Protein 6MGB (pdb70)

Foldseek 3Di:
DVVDAQQAEEFADPVVCVQAVLVCQQVVYHYDYDDPACPSHQAYEDEPPPPRRVVSVVRCVVRVHFYWYKDAAFAFEQADSVPHHGQWMFTWRFDDLLQLVGDIPLLCCQAPNPDDDPVLLVVLVVLLVLCLVLLGGRHNHFDADDPPPDDPPAAAEEEEKDFPPPPSQVSLVHDLCLSVVLVVVCCVVCVRYQYEYEYDQCVLVPNTPIRVNPDDDDPSHHYDSHRHSLLNVLVVHQEYEYAADVSLLSNVSVVHAYEYATRGSPPAQPSHNYPDHRVVRDHHDDNSSSSSSRAWPRMWGAQVVPSHTDTNVSVSVVSSD

Nearest PDB structures (foldseek):
  6mgb-assembly1_A  TM=1.003E+00  e=1.479E-73  Thermosulfurimonas dismutans
  6mgc-assembly1_A  TM=9.305E-01  e=3.243E-37  Escherichia coli APEC O1
  8fuw-assembly1_A  TM=9.283E-01  e=2.870E-37  Escherichia coli
  8fux-assembly1_A  TM=9.299E-01  e=1.354E-35  Escherichia coli
  6mgd-assembly2_B  TM=8.096E-01  e=5.746E-22  Thermosulfurimonas dismutans

InterPro domains:
  IPR007833 Capsule polysaccharide biosynthesis [PF05159] (37-295)

Secondary structure (DSSP, 8-state):
-TT-----EEES-THHHHH-TTHHHHHTS-EEES-SSSTT-SEEEEETTSHHHHHHHHHHHHHT--EEEEEE-SS--SS-TTTS--SEEEEESS--TT-TTS--HHHHHHHH-S---HHHHHHHHHHHHHHHHTT--SS--PBPPPTTSS-TT--EEEEE--BTT-HHHHTTT--TTHHHHHHHHHHHH-TTSEEEEE--HHHHTTSS-BSGGGS---TTSEEE-S-B-HHHHHTT-SEEEESS-HHHHHHHHTT-EEEESS--TTSSSSSSEESS--TT--S---HHHHHIIIIIISSEEEETTTTEEE-HHHHHHHHH-

Organism: NCBI:txid999894

Sequence (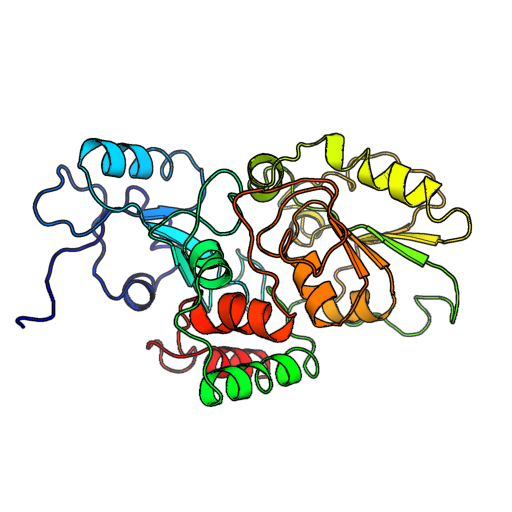321 aa):
HHHHHHMPVGVFSRQQILKNVPHLEVFLEDSVVVYKKPKGPEEGLSAVVAGWGYKSTARRKAMQKAREWRLPYLALEDGFLRSVGLGHEAPPLSLIVDPVGIYYDATRPSLLENLLNFGGWETPELMDQAERRALKLIRRDHKISKYNRGKPVPRGYFTPYRERVLLIIDQTYGDMSVRLGLADEDTFRREMYFAALEENPGAEIYVKVHPEVIVGRKKGYLARMMKLHRSVKVIREEFNPVDLLSHFDRIYTVSSQMGFEGLMLGKEVICFGMPFYAGWGLTRDGKRCERRKRRRTLLELFAAAYLLYPRYIINPATGKPGNIFDVINHLIG

Solvent-accessible surface area: 15717 Å² total; per-residue (Å²): 175,156,158,146,97,180,79,24,1,0,8,13,13,150,83,8,83,146,86,2,87,86,0,70,48,6,6,126,46,61,25,51,78,102,24,208,24,55,167,33,12,32,4,0,1,3,54,14,51,96,83,51,1,136,93,1,35,62,45,6,164,93,44,216,34,71,38,20,10,0,22,30,0,0,1,8,2,87,1,0,34,94,84,39,70,5,20,0,0,0,3,0,60,68,5,2,30,17,6,4,73,105,56,4,55,1,7,45,34,0,14,151,14,84,24,59,64,113,116,20,35,72,50,0,95,129,0,10,129,55,6,99,79,85,100,6,4,30,37,28,82,21,100,100,14,72,234,68,75,15,72,98,220,121,100,36,5,0,0,3,1,1,12,127,51,46,73,11,1,144,31,0,64,10,53,65,74,11,1,115,112,0,4,104,38,0,58,154,100,8,122,59,15,31,14,11,0,9,0,36,26,31,18,49,59,64,140,96,118,3,19,1,16,158,58,209,30,123,234,71,15,83,54,4,127,72,43,4,22,28,12,17,0,0,64,59,4,116,54,0,4,0,0,6,12,29,22,0,0,11,0,10,6,51,65,38,58,2,26,1,28,0,2,1,8,0,0,12,1,54,54,21,136,32,58,65,153,19,134,76,14,156,103,131,7,76,32,39,39,0,0,0,0,0,2,22,66,5,7,76,11,7,36,36,94,84,19,138,86,33,78,4,39,37,0,0,103,87,21,73,99

Radius of gyration: 20.03 Å; Cα contacts (8 Å, |Δi|>4): 633; chains: 1; bounding box: 41×50×60 Å

B-factor: mean 42.65, std 15.56, range [19.55, 129.3]

Structure (mmCIF, N/CA/C/O backbone):
data_6MGB
#
_entry.id   6MGB
#
_cell.length_a   50.020
_cell.length_b   65.540
_cell.length_c   121.080
_cell.angle_alpha   90.00
_cell.angle_beta   90.00
_cell.angle_gamma   90.00
#
_symmetry.space_group_name_H-M   'P 21 21 21'
#
loop_
_entity.id
_entity.type
_entity.pdbx_description
1 polymer 'Capsular polysaccharide export system protein KpsC'
2 non-polymer 'CHLORIDE ION'
3 non-polymer 'MAGNESIUM ION'
4 non-polymer "CYTIDINE-5'-MONOPHOSPHATE"
5 water water
#
loop_
_atom_site.group_PDB
_atom_site.id
_atom_site.type_symbol
_atom_site.label_atom_id
_atom_site.label_alt_id
_atom_site.label_comp_id
_atom_site.label_asym_id
_atom_site.label_entity_id
_atom_site.label_seq_id
_atom_site.pdbx_PDB_ins_code
_atom_site.Cartn_x
_atom_site.Cartn_y
_atom_site.Cartn_z
_atom_site.occupancy
_atom_site.B_iso_or_equiv
_atom_site.auth_seq_id
_atom_site.auth_comp_id
_atom_site.auth_asym_id
_atom_site.auth_atom_id
_atom_site.pdbx_PDB_model_num
ATOM 1 N N . HIS A 1 3 ? 70.501 41.824 174.670 1.00 90.71 -5 HIS A N 1
ATOM 2 C CA . HIS A 1 3 ? 70.985 43.060 175.275 1.00 97.14 -5 HIS A CA 1
ATOM 3 C C . HIS A 1 3 ? 72.417 43.346 174.837 1.00 101.49 -5 HIS A C 1
ATOM 4 O O . HIS A 1 3 ? 72.880 44.485 174.897 1.00 98.79 -5 HIS A O 1
ATOM 17 N N . HIS A 1 4 ? 73.119 42.298 174.397 1.00 101.32 -4 HIS A N 1
ATOM 18 C CA . HIS A 1 4 ? 74.482 42.472 173.908 1.00 99.83 -4 HIS A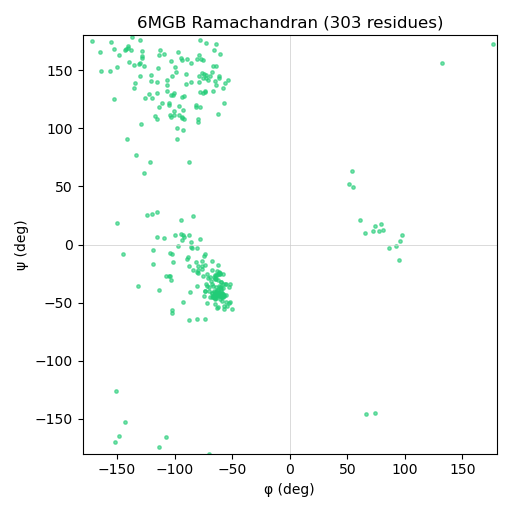 CA 1
ATOM 19 C C . HIS A 1 4 ? 74.523 43.326 172.652 1.00 95.05 -4 HIS A C 1
ATOM 20 O O . HIS A 1 4 ? 75.520 44.015 172.405 1.00 93.02 -4 HIS A O 1
ATOM 34 N N . HIS A 1 5 ? 73.461 43.296 171.851 1.00 86.65 -3 HIS A N 1
ATOM 35 C CA . HIS A 1 5 ? 73.470 43.912 170.535 1.00 84.64 -3 HIS A CA 1
ATOM 36 C C . HIS A 1 5 ? 72.800 45.278 170.517 1.00 80.03 -3 HIS A C 1
ATOM 37 O O . HIS A 1 5 ? 72.602 45.846 169.438 1.00 76.76 -3 HIS A O 1
ATOM 51 N N . HIS A 1 6 ? 72.457 45.817 171.683 1.00 72.91 -2 HIS A N 1
ATOM 52 C CA . HIS A 1 6 ? 71.844 47.129 171.787 1.00 67.04 -2 HIS A CA 1
ATOM 53 C C . HIS A 1 6 ? 72.430 47.835 173.000 1.00 64.69 -2 HIS A C 1
ATOM 54 O O . HIS A 1 6 ? 73.123 47.232 173.824 1.00 67.84 -2 HIS A O 1
ATOM 68 N N . HIS A 1 7 ? 72.149 49.131 173.102 1.00 51.12 -1 HIS A N 1
ATOM 69 C CA . HIS A 1 7 ? 72.665 49.943 174.190 1.00 47.83 -1 HIS A CA 1
ATOM 70 C C . HIS A 1 7 ? 71.585 50.915 174.639 1.00 48.12 -1 HIS A C 1
ATOM 71 O O . HIS A 1 7 ? 70.534 51.052 174.006 1.00 40.33 -1 HIS A O 1
ATOM 85 N N . HIS A 1 8 ? 71.857 51.589 175.756 1.00 42.43 0 HIS A N 1
ATOM 86 C CA . HIS A 1 8 ? 70.963 52.594 176.316 1.00 45.10 0 HIS A CA 1
ATOM 87 C C . HIS A 1 8 ? 71.610 53.974 176.284 1.00 42.51 0 HIS A C 1
ATOM 88 O O . HIS A 1 8 ? 71.309 54.829 177.118 1.00 43.60 0 HIS A O 1
ATOM 102 N N . MET A 1 9 ? 72.509 54.195 175.324 1.00 38.78 1 MET A N 1
ATOM 103 C CA . MET A 1 9 ? 73.242 55.449 175.227 1.00 42.45 1 MET A CA 1
ATOM 104 C C . MET A 1 9 ? 72.506 56.379 174.270 1.00 39.58 1 MET A C 1
ATOM 105 O O . MET A 1 9 ? 72.495 56.118 173.057 1.00 31.64 1 MET A O 1
ATOM 119 N N . PRO A 1 10 ? 71.886 57.453 174.749 1.00 35.23 2 PRO A N 1
ATOM 120 C CA . PRO A 1 10 ? 71.030 58.281 173.892 1.00 35.77 2 PRO A CA 1
ATOM 121 C C . PRO A 1 10 ? 71.837 59.211 172.990 1.00 31.19 2 PRO A C 1
ATOM 122 O O . PRO A 1 10 ? 73.063 59.286 173.056 1.00 34.09 2 PRO A O 1
ATOM 133 N N . VAL A 1 11 ? 71.109 59.932 172.136 1.00 34.96 3 VAL A N 1
ATOM 134 C CA . VAL A 1 11 ? 71.676 60.943 171.249 1.00 37.65 3 VAL A CA 1
ATOM 135 C C . VAL A 1 11 ? 71.434 62.314 171.864 1.00 36.76 3 VAL A C 1
ATOM 136 O O . VAL A 1 11 ? 70.305 62.641 172.250 1.00 36.70 3 VAL A O 1
ATOM 149 N N . GLY A 1 12 ? 72.485 63.124 171.948 1.00 29.26 4 GLY A N 1
ATOM 150 C CA . GLY A 1 12 ? 72.365 64.463 172.493 1.00 26.06 4 GLY A CA 1
ATOM 151 C C . GLY A 1 12 ? 71.940 65.464 171.431 1.00 30.53 4 GLY A C 1
ATOM 152 O O . GLY A 1 12 ? 72.390 65.411 170.288 1.00 33.96 4 GLY A O 1
ATOM 156 N N . VAL A 1 13 ? 71.053 66.376 171.827 1.00 34.78 5 VAL A N 1
ATOM 157 C CA . VAL A 1 13 ? 70.655 67.497 170.988 1.00 34.09 5 VAL A CA 1
ATOM 158 C C . VAL A 1 13 ? 70.758 68.767 171.818 1.00 35.55 5 VAL A C 1
ATOM 159 O O . VAL A 1 13 ? 70.693 68.744 173.049 1.00 33.58 5 VAL A O 1
ATOM 172 N N . PHE A 1 14 ? 70.930 69.889 171.121 1.00 29.95 6 PHE A N 1
ATOM 173 C CA . PHE A 1 14 ? 71.071 71.190 171.762 1.00 30.51 6 PHE A CA 1
ATOM 174 C C . PHE A 1 14 ? 69.975 72.153 171.324 1.00 34.74 6 PHE A C 1
ATOM 175 O O . PHE A 1 14 ? 70.164 73.373 171.364 1.00 45.43 6 PHE A O 1
ATOM 192 N N . SER A 1 15 ? 68.828 71.619 170.916 1.00 36.22 7 SER A N 1
ATOM 193 C CA . SER A 1 15 ? 67.671 72.422 170.554 1.00 38.25 7 SER A CA 1
ATOM 194 C C . SER A 1 15 ? 66.421 71.596 170.805 1.00 45.23 7 SER A C 1
ATOM 195 O O . SER A 1 15 ? 66.310 70.474 170.303 1.00 38.20 7 SER A O 1
ATOM 203 N N . ARG A 1 16 ? 65.492 72.144 171.590 1.00 46.97 8 ARG A N 1
ATOM 204 C CA . ARG A 1 16 ? 64.209 71.485 171.794 1.00 47.09 8 ARG A CA 1
ATOM 205 C C . ARG A 1 16 ? 63.303 71.583 170.575 1.00 42.58 8 ARG A C 1
ATOM 206 O O . ARG A 1 16 ? 62.253 70.932 170.551 1.00 43.91 8 ARG A O 1
ATOM 227 N N . GLN A 1 17 ? 63.684 72.372 169.567 1.00 45.73 9 GLN A N 1
ATOM 228 C CA A GLN A 1 17 ? 62.825 72.522 168.401 0.53 46.80 9 GLN A CA 1
ATOM 229 C CA B GLN A 1 17 ? 62.865 72.540 168.370 0.47 47.12 9 GLN A CA 1
ATOM 230 C C . GLN A 1 17 ? 62.768 71.256 167.557 1.00 43.76 9 GLN A C 1
ATOM 231 O O . GLN A 1 17 ? 61.780 71.050 166.844 1.00 42.15 9 GLN A O 1
ATOM 258 N N . ILE A 1 18 ? 63.785 70.394 167.628 1.00 44.70 10 ILE A N 1
ATOM 259 C CA . ILE A 1 18 ? 63.757 69.162 166.842 1.00 45.44 10 ILE A CA 1
ATOM 260 C C . ILE A 1 18 ? 62.599 68.280 167.290 1.00 40.06 10 ILE A C 1
ATOM 261 O O . ILE A 1 18 ? 61.757 67.869 166.482 1.00 37.32 10 ILE A O 1
ATOM 277 N N . LEU A 1 19 ? 62.537 67.977 168.589 1.00 41.63 11 LEU A N 1
ATOM 278 C CA . LEU A 1 19 ? 61.469 67.121 169.093 1.00 43.90 11 LEU A CA 1
ATOM 279 C C . LEU A 1 19 ? 60.109 67.790 168.958 1.00 48.66 11 LEU A C 1
ATOM 280 O O . LEU A 1 19 ? 59.090 67.101 168.833 1.00 47.35 11 LEU A O 1
ATOM 296 N N . LYS A 1 20 ? 60.070 69.124 168.979 1.00 56.26 12 LYS A N 1
ATOM 297 C CA . LYS A 1 20 ? 58.813 69.834 168.769 1.00 57.30 12 LYS A CA 1
ATOM 298 C C . LYS A 1 20 ? 58.282 69.597 167.362 1.00 53.66 12 LYS A C 1
ATOM 299 O O . LYS A 1 20 ? 57.115 69.231 167.177 1.00 60.80 12 LYS A O 1
ATOM 318 N N . ASN A 1 21 ? 59.128 69.805 166.352 1.00 48.76 13 ASN A N 1
ATOM 319 C CA . ASN A 1 21 ? 58.710 69.648 164.966 1.00 45.53 13 ASN A CA 1
ATOM 320 C C . ASN A 1 21 ? 58.606 68.189 164.543 1.00 48.76 13 ASN A C 1
ATOM 321 O O . ASN A 1 21 ? 57.944 67.895 163.542 1.00 44.11 13 ASN A O 1
ATOM 332 N N . VAL A 1 22 ? 59.238 67.275 165.274 1.00 44.94 14 VAL A N 1
ATOM 333 C CA . VAL A 1 22 ? 59.258 65.863 164.901 1.00 46.89 14 VAL A CA 1
ATOM 334 C C . VAL A 1 22 ? 58.950 65.030 166.140 1.00 42.99 14 VAL A C 1
ATOM 335 O O . VAL A 1 22 ? 59.866 64.447 166.738 1.00 42.29 14 VAL A O 1
ATOM 348 N N . PRO A 1 23 ? 57.687 64.949 166.564 1.00 47.63 15 PRO A N 1
ATOM 349 C CA . PRO A 1 23 ? 57.373 64.182 167.783 1.00 42.86 15 PRO A CA 1
ATOM 350 C C . PRO A 1 23 ? 57.854 62.742 167.744 1.00 43.54 15 PRO A C 1
ATOM 351 O O . PRO A 1 23 ? 58.234 62.199 168.789 1.00 47.28 15 PRO A O 1
ATOM 362 N N . HIS A 1 24 ? 57.848 62.100 166.575 1.00 42.14 16 HIS A N 1
ATOM 363 C CA . HIS A 1 24 ? 58.339 60.735 166.434 1.00 43.68 16 HIS A CA 1
ATOM 364 C C . HIS A 1 24 ? 59.851 60.669 166.236 1.00 40.74 16 HIS A C 1
ATOM 365 O O . HIS A 1 24 ? 60.351 59.687 165.673 1.00 39.14 16 HIS A O 1
ATOM 379 N N . LEU A 1 25 ? 60.585 61.686 166.692 1.00 36.03 17 LEU A N 1
ATOM 380 C CA . LEU A 1 25 ? 62.026 61.738 166.466 1.00 34.68 17 LEU A CA 1
ATOM 381 C C . LEU A 1 25 ? 62.707 60.449 166.911 1.00 35.62 17 LEU A C 1
ATOM 382 O O . LEU A 1 25 ? 63.496 59.860 166.165 1.00 32.37 17 LEU A O 1
ATOM 398 N N . GLU A 1 26 ? 62.415 59.996 168.132 1.00 35.84 18 GLU A N 1
ATOM 399 C CA . GLU A 1 26 ? 63.104 58.821 168.659 1.00 36.98 18 GLU A CA 1
ATOM 400 C C . GLU A 1 26 ? 62.784 57.571 167.854 1.00 38.87 18 GLU A C 1
ATOM 401 O O . GLU A 1 26 ? 63.604 56.647 167.794 1.00 34.55 18 GLU A O 1
ATOM 413 N N . VAL A 1 27 ? 61.601 57.512 167.240 1.00 35.51 19 VAL A N 1
ATOM 414 C CA . VAL A 1 27 ? 61.285 56.391 166.363 1.00 35.55 19 VAL A CA 1
ATOM 415 C C . VAL A 1 27 ? 62.173 56.425 165.126 1.00 26.41 19 VAL A C 1
ATOM 416 O O . VAL A 1 27 ? 62.709 55.396 164.701 1.00 32.36 19 VAL A O 1
ATOM 429 N N . PHE A 1 28 ? 62.342 57.608 164.530 1.00 29.56 20 PHE A N 1
ATOM 430 C CA . PHE A 1 28 ? 63.243 57.743 163.391 1.00 34.70 20 PHE A CA 1
ATOM 431 C C . PHE A 1 28 ? 64.666 57.358 163.775 1.00 36.93 20 PHE A C 1
ATOM 432 O O . PHE A 1 28 ? 65.335 56.605 163.059 1.00 30.76 20 PHE A O 1
ATOM 449 N N . LEU A 1 29 ? 65.144 57.866 164.913 1.00 33.31 21 LEU A N 1
ATOM 450 C CA . LEU A 1 29 ? 66.534 57.673 165.305 1.00 34.00 21 LEU A CA 1
ATOM 451 C C . LEU A 1 29 ? 66.818 56.276 165.839 1.00 35.49 21 LEU A C 1
ATOM 452 O O . LEU A 1 29 ? 67.981 55.857 165.839 1.00 36.18 21 LEU A O 1
ATOM 468 N N . GLU A 1 30 ? 65.799 55.551 166.294 1.00 38.30 22 GLU A N 1
ATOM 469 C CA . GLU A 1 30 ? 65.985 54.248 166.927 1.00 41.54 22 GLU A CA 1
ATOM 470 C C . GLU A 1 30 ? 66.831 54.355 168.193 1.00 50.77 22 GLU A C 1
ATOM 471 O O . GLU A 1 30 ? 67.418 53.366 168.643 1.00 44.76 22 GLU A O 1
ATOM 483 N N . ASP A 1 31 ? 66.897 55.557 168.766 1.00 46.87 23 ASP A N 1
ATOM 484 C CA . ASP A 1 31 ? 67.588 55.817 170.019 1.00 44.40 23 ASP A CA 1
ATOM 485 C C . ASP A 1 31 ? 66.782 56.842 170.803 1.00 43.00 23 ASP A C 1
ATOM 486 O O . ASP A 1 31 ? 65.866 57.479 170.276 1.00 43.83 23 ASP A O 1
ATOM 495 N N . SER A 1 32 ? 67.129 57.000 172.074 1.00 43.43 24 SER A N 1
ATOM 496 C CA . SER A 1 32 ? 66.561 58.062 172.888 1.00 43.41 24 SER A CA 1
ATOM 497 C C . SER A 1 32 ? 67.368 59.344 172.705 1.00 39.20 24 SER A C 1
ATOM 498 O O . SER A 1 32 ? 68.541 59.319 172.325 1.00 38.19 24 SER A O 1
ATOM 506 N N . VAL A 1 33 ? 66.719 60.475 172.974 1.00 37.65 25 VAL A N 1
ATOM 507 C CA A VAL A 1 33 ? 67.355 61.778 172.854 0.38 43.35 25 VAL A CA 1
ATOM 508 C CA B VAL A 1 33 ? 67.337 61.788 172.850 0.62 43.89 25 VAL A CA 1
ATOM 509 C C . VAL A 1 33 ? 67.405 62.430 174.228 1.00 46.02 25 VAL A C 1
ATOM 510 O O . VAL A 1 33 ? 66.536 62.211 175.078 1.00 45.47 25 VAL A O 1
ATOM 535 N N . VAL A 1 34 ? 68.447 63.233 174.442 1.00 38.28 26 VAL A N 1
ATOM 536 C CA . VAL A 1 34 ? 68.626 63.991 175.673 1.00 35.12 26 VAL A CA 1
ATOM 537 C C . VAL A 1 34 ? 69.024 65.413 175.304 1.00 48.45 26 VAL A C 1
ATOM 538 O O . VAL A 1 34 ? 69.829 65.628 174.390 1.00 32.85 26 VAL A O 1
ATOM 551 N N . TYR A 1 35 ? 68.457 66.384 176.015 1.00 40.12 27 TYR A N 1
ATOM 552 C CA . TYR A 1 35 ? 68.631 67.791 175.685 1.00 42.85 27 TYR A CA 1
ATOM 553 C C . TYR A 1 35 ? 69.797 68.389 176.465 1.00 42.71 27 TYR A C 1
ATOM 554 O O . TYR A 1 35 ? 69.850 68.286 177.694 1.00 41.51 27 TYR A O 1
ATOM 572 N N . LYS A 1 36 ? 70.725 69.012 175.736 1.00 44.94 28 LYS A N 1
ATOM 573 C CA A LYS A 1 36 ? 71.893 69.675 176.308 0.49 51.08 28 LYS A CA 1
ATOM 574 C CA B LYS A 1 36 ? 71.879 69.681 176.323 0.51 51.12 28 LYS A CA 1
ATOM 575 C C . LYS A 1 36 ? 72.556 68.809 177.373 1.00 48.60 28 LYS A C 1
ATOM 576 O O . LYS A 1 36 ? 72.502 69.126 178.568 1.00 51.45 28 LYS A O 1
ATOM 613 N N . PRO A 1 37 ? 73.191 67.709 176.978 1.00 49.05 29 PRO A N 1
ATOM 614 C CA . PRO A 1 37 ? 74.013 66.962 177.932 1.00 51.24 29 PRO A CA 1
ATOM 615 C C . PRO A 1 37 ? 75.257 67.757 178.288 1.00 51.09 29 PRO A C 1
ATOM 616 O O . PRO A 1 37 ? 75.825 68.470 177.458 1.00 49.32 29 PRO A O 1
ATOM 627 N N . LYS A 1 38 ? 75.677 67.635 179.547 1.00 57.52 30 LYS A N 1
ATOM 628 C CA . LYS A 1 38 ? 76.829 68.392 180.018 1.00 63.99 30 LYS A CA 1
ATOM 629 C C . LYS A 1 38 ? 78.154 67.773 179.598 1.00 63.81 30 LYS A C 1
ATOM 630 O O . LYS A 1 38 ? 79.178 68.464 179.618 1.00 62.19 30 LYS A O 1
ATOM 649 N N . GLY A 1 39 ? 78.158 66.500 179.215 1.00 55.71 31 GLY A N 1
ATOM 650 C CA . GLY A 1 39 ? 79.367 65.841 178.788 1.00 53.92 31 GLY A CA 1
ATOM 651 C C . GLY A 1 39 ? 79.079 64.679 177.862 1.00 51.77 31 GLY A C 1
ATOM 652 O O . GLY A 1 39 ? 77.924 64.312 177.625 1.00 49.20 31 GLY A O 1
ATOM 656 N N . PRO A 1 40 ? 80.136 64.071 177.318 1.00 50.56 32 PRO A N 1
ATOM 657 C CA . PRO A 1 40 ? 79.936 62.975 176.361 1.00 49.23 32 PRO A CA 1
ATOM 658 C C . PRO A 1 40 ? 79.627 61.638 176.998 1.00 48.45 32 PRO A C 1
ATOM 659 O O . PRO A 1 40 ? 79.011 60.790 176.339 1.00 45.66 32 PRO A O 1
ATOM 670 N N . GLU A 1 41 ? 80.038 61.422 178.244 1.00 51.04 33 GLU A N 1
ATOM 671 C CA A GLU A 1 41 ? 79.835 60.137 178.898 0.43 55.60 33 GLU A CA 1
ATOM 672 C CA B GLU A 1 41 ? 79.836 60.134 178.891 0.57 55.48 33 GLU A CA 1
ATOM 673 C C . GLU A 1 41 ? 78.385 59.690 178.768 1.00 51.13 33 GLU A C 1
ATOM 674 O O . GLU A 1 41 ? 77.459 60.452 179.058 1.00 45.01 33 GLU A O 1
ATOM 697 N N . GLY A 1 42 ? 78.196 58.448 178.328 1.00 43.10 34 GLY A N 1
ATOM 698 C CA . GLY A 1 42 ? 76.879 57.862 178.209 1.00 43.01 34 GLY A CA 1
ATOM 699 C C . GLY A 1 42 ? 76.153 58.146 176.913 1.00 38.19 34 GLY A C 1
ATOM 700 O O . GLY A 1 42 ? 75.046 57.628 176.722 1.00 36.15 34 GLY A O 1
ATOM 704 N N . LEU A 1 43 ? 76.731 58.943 176.019 1.00 33.07 35 LEU A N 1
ATOM 705 C CA . LEU A 1 43 ? 76.089 59.295 174.761 1.00 33.96 35 LEU A CA 1
ATOM 706 C C . LEU A 1 43 ? 76.619 58.431 173.625 1.00 33.42 35 LEU A C 1
ATOM 707 O O . LEU A 1 43 ? 77.784 58.025 173.618 1.00 37.24 35 LEU A O 1
ATOM 723 N N . SER A 1 44 ? 75.748 58.159 172.654 1.00 32.61 36 SER A N 1
ATOM 724 C CA . SER A 1 44 ? 76.145 57.452 171.446 1.00 45.55 36 SER A CA 1
ATOM 725 C C . SER A 1 44 ? 76.322 58.374 170.247 1.00 35.73 36 SER A C 1
ATOM 726 O O . SER A 1 44 ? 76.808 57.917 169.206 1.00 30.52 36 SER A O 1
ATOM 734 N N . ALA A 1 45 ? 75.951 59.647 170.365 1.00 31.12 37 ALA A N 1
ATOM 735 C CA . ALA A 1 45 ? 76.100 60.603 169.274 1.00 29.53 37 ALA A CA 1
ATOM 736 C C . ALA A 1 45 ? 75.494 61.931 169.712 1.00 32.38 37 ALA A C 1
ATOM 737 O O . ALA A 1 45 ? 74.880 62.044 170.777 1.00 32.01 37 ALA A O 1
ATOM 744 N N . VAL A 1 46 ? 75.699 62.938 168.872 1.00 27.76 38 VAL A N 1
ATOM 745 C CA A VAL A 1 46 ? 74.995 64.206 168.984 0.38 25.59 38 VAL A CA 1
ATOM 746 C CA B VAL A 1 46 ? 75.036 64.232 168.975 0.62 25.57 38 VAL A CA 1
ATOM 747 C C . VAL A 1 46 ? 74.406 64.522 167.619 1.00 29.14 38 VAL A C 1
ATOM 748 O O . VAL A 1 46 ? 74.926 64.105 166.579 1.00 28.94 38 VAL A O 1
ATOM 773 N N . ALA A 1 47 ? 73.293 65.249 167.626 1.00 27.68 39 ALA A N 1
ATOM 774 C CA . ALA A 1 47 ? 72.565 65.522 166.395 1.00 25.58 39 ALA A CA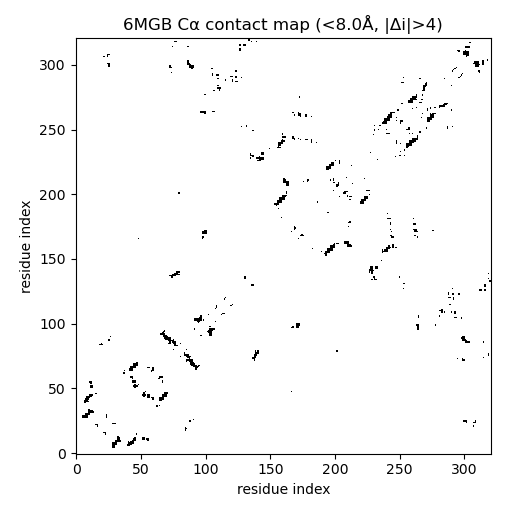 1
ATOM 775 C C . ALA A 1 47 ? 72.155 66.985 166.339 1.00 32.36 39 ALA A C 1
ATOM 776 O O . ALA A 1 47 ? 71.999 67.645 167.369 1.00 27.00 39 ALA A O 1
ATOM 783 N N . GLY A 1 48 ? 71.978 67.481 165.113 1.00 25.62 40 GLY A N 1
ATOM 784 C CA . GLY A 1 48 ? 71.520 68.838 164.891 1.00 32.53 40 GLY A CA 1
ATOM 785 C C . GLY A 1 48 ? 70.785 68.932 163.571 1.00 30.61 40 GLY A C 1
ATOM 786 O O . GLY A 1 48 ? 70.825 68.017 162.745 1.00 26.45 40 GLY A O 1
ATOM 790 N N . TRP A 1 49 ? 70.114 70.067 163.379 1.00 28.73 41 TRP A N 1
ATOM 791 C CA . TRP A 1 49 ? 69.229 70.283 162.238 1.00 28.42 41 TRP A CA 1
ATOM 792 C C . TRP A 1 49 ? 69.780 71.420 161.389 1.00 31.53 41 TRP A C 1
ATOM 793 O O . TRP A 1 49 ? 69.749 72.583 161.804 1.00 27.25 41 TRP A O 1
ATOM 814 N N . GLY A 1 50 ? 70.270 71.086 160.198 1.00 33.14 42 GLY A N 1
ATOM 815 C CA . GLY A 1 50 ? 70.771 72.107 159.303 1.00 30.28 42 GLY A CA 1
ATOM 816 C C . GLY A 1 50 ? 72.011 72.787 159.857 1.00 31.69 42 GLY A C 1
ATOM 817 O O . GLY A 1 50 ? 72.849 72.178 160.530 1.00 27.95 42 GLY A O 1
ATOM 821 N N . TYR A 1 51 ? 72.126 74.083 159.563 1.00 31.71 43 TYR A N 1
ATOM 822 C CA . TYR A 1 51 ? 73.286 74.873 159.957 1.00 28.28 43 TYR A CA 1
ATOM 823 C C . TYR A 1 51 ? 72.898 76.093 160.783 1.00 34.10 43 TYR A C 1
ATOM 824 O O . TYR A 1 51 ? 73.635 77.083 160.810 1.00 34.01 43 TYR A O 1
ATOM 842 N N . LYS A 1 52 ? 71.756 76.036 161.462 1.00 34.36 44 LYS A N 1
ATOM 843 C CA . LYS A 1 52 ? 71.386 77.070 162.410 1.00 38.56 44 LYS A CA 1
ATOM 844 C C . LYS A 1 52 ? 72.382 77.098 163.570 1.00 46.92 44 LYS A C 1
ATOM 845 O O . LYS A 1 52 ? 73.251 76.232 163.705 1.00 40.49 44 LYS A O 1
ATOM 864 N N . SER A 1 53 ? 72.237 78.115 164.421 1.00 36.53 45 SER A N 1
ATOM 865 C CA . SER A 1 53 ? 73.173 78.313 165.523 1.00 36.26 45 SER A CA 1
ATOM 866 C C . SER A 1 53 ? 73.289 77.061 166.388 1.00 37.44 45 SER A C 1
ATOM 867 O O . SER A 1 53 ? 74.393 76.562 166.636 1.00 33.82 45 SER A O 1
ATOM 875 N N . THR A 1 54 ? 72.153 76.534 166.855 1.00 32.04 46 THR A N 1
ATOM 876 C CA . THR A 1 54 ? 72.191 75.363 167.727 1.00 32.30 46 THR A CA 1
ATOM 877 C C . THR A 1 54 ? 72.811 74.161 167.028 1.00 38.57 46 THR A C 1
ATOM 878 O O . THR A 1 54 ? 73.503 73.362 167.668 1.00 33.49 46 THR A O 1
ATOM 889 N N . ALA A 1 55 ? 72.575 74.010 165.723 1.00 30.70 47 ALA A N 1
ATOM 890 C CA . ALA A 1 55 ? 73.140 72.874 165.003 1.00 34.96 47 ALA A CA 1
ATOM 891 C C . ALA A 1 55 ? 74.660 72.956 164.953 1.00 30.46 47 ALA A C 1
ATOM 892 O O . ALA A 1 55 ? 75.348 71.949 165.152 1.00 25.88 47 ALA A O 1
ATOM 899 N N A ARG A 1 56 ? 75.202 74.147 164.690 0.67 30.72 48 ARG A N 1
ATOM 900 N N B ARG A 1 56 ? 75.205 74.147 164.697 0.33 31.35 48 ARG A N 1
ATOM 901 C CA A ARG A 1 56 ? 76.651 74.305 164.648 0.67 29.99 48 ARG A CA 1
ATOM 902 C CA B ARG A 1 56 ? 76.656 74.292 164.647 0.33 31.23 48 ARG A CA 1
ATOM 903 C C A ARG A 1 56 ? 77.277 74.101 166.022 0.67 31.94 48 ARG A C 1
ATOM 904 C C B ARG A 1 56 ? 77.284 74.111 166.023 0.33 32.37 48 ARG A C 1
ATOM 905 O O A ARG A 1 56 ? 78.434 73.674 166.116 0.67 32.33 48 ARG A O 1
ATOM 906 O O B ARG A 1 56 ? 78.451 73.715 166.121 0.33 32.47 48 ARG A O 1
ATOM 947 N N . LYS A 1 57 ? 76.537 74.392 167.095 1.00 29.35 49 LYS A N 1
ATOM 948 C CA . LYS A 1 57 ? 77.037 74.080 168.429 1.00 35.70 49 LYS A CA 1
ATOM 949 C C . LYS A 1 57 ? 77.104 72.573 168.632 1.00 30.35 49 LYS A C 1
ATOM 950 O O . LYS A 1 57 ? 78.060 72.060 169.225 1.00 30.44 49 LYS A O 1
ATOM 970 N N . ALA A 1 58 ? 76.094 71.850 168.143 1.00 35.71 50 ALA A N 1
ATOM 971 C CA . ALA A 1 58 ? 76.110 70.394 168.231 1.00 36.97 50 ALA A CA 1
ATOM 972 C C . ALA A 1 58 ? 77.288 69.812 167.460 1.00 32.89 50 ALA A C 1
ATOM 973 O O . ALA A 1 58 ? 77.963 68.894 167.942 1.00 35.92 50 ALA A O 1
ATOM 980 N N . MET A 1 59 ? 77.549 70.329 166.256 1.00 29.43 51 MET A N 1
ATOM 981 C CA . MET A 1 59 ? 78.719 69.889 165.501 1.00 32.65 51 MET A CA 1
ATOM 982 C C . MET A 1 59 ? 79.995 70.105 166.302 1.00 37.90 51 MET A C 1
ATOM 983 O O . MET A 1 59 ? 80.879 69.241 166.325 1.00 27.92 51 MET A O 1
ATOM 997 N N . GLN A 1 60 ? 80.108 71.261 166.958 1.00 35.76 52 GLN A N 1
ATOM 998 C CA . GLN A 1 60 ? 81.293 71.562 167.754 1.00 39.17 52 GLN A CA 1
ATOM 999 C C . GLN A 1 60 ? 81.448 70.579 168.907 1.00 39.46 52 GLN A C 1
ATOM 1000 O O . GLN A 1 60 ? 82.562 70.135 169.207 1.00 37.80 52 GLN A O 1
ATOM 1014 N N . LYS A 1 61 ? 80.341 70.226 169.566 1.00 41.78 53 LYS A N 1
ATOM 1015 C CA . LYS A 1 61 ? 80.416 69.267 170.664 1.00 43.50 53 LYS A CA 1
ATOM 1016 C C . LYS A 1 61 ? 80.800 67.881 170.161 1.00 41.37 53 LYS A C 1
ATOM 1017 O O . LYS A 1 61 ? 81.610 67.192 170.793 1.00 38.95 53 LYS A O 1
ATOM 1036 N N . ALA A 1 62 ? 80.231 67.449 169.032 1.00 35.56 54 ALA A N 1
ATOM 1037 C CA . ALA A 1 62 ? 80.683 66.208 168.409 1.00 38.56 54 ALA A CA 1
ATOM 1038 C C . ALA A 1 62 ? 82.187 66.235 168.198 1.00 37.93 54 ALA A C 1
ATOM 1039 O O . ALA A 1 62 ? 82.902 65.295 168.564 1.00 34.76 54 ALA A O 1
ATOM 1046 N N . ARG A 1 63 ? 82.680 67.318 167.597 1.00 37.97 55 ARG A N 1
ATOM 1047 C CA . ARG A 1 63 ? 84.114 67.488 167.395 1.00 43.11 55 ARG A CA 1
ATOM 1048 C C . ARG A 1 63 ? 84.862 67.420 168.722 1.00 44.02 55 ARG A C 1
ATOM 1049 O O . ARG A 1 63 ? 85.784 66.614 168.889 1.00 42.07 55 ARG A O 1
ATOM 1070 N N . GLU A 1 64 ? 84.472 68.265 169.680 1.00 41.48 56 GLU A N 1
ATOM 1071 C CA . GLU A 1 64 ? 85.091 68.260 171.002 1.00 46.21 56 GLU A CA 1
ATOM 1072 C C . GLU A 1 64 ? 85.138 66.857 171.587 1.00 47.37 56 GLU A C 1
ATOM 1073 O O . GLU A 1 64 ? 86.200 66.353 171.967 1.00 44.14 56 GLU A O 1
ATOM 1085 N N . TRP A 1 65 ? 83.978 66.218 171.669 1.00 40.55 57 TRP A N 1
ATOM 1086 C CA . TRP A 1 65 ? 83.802 64.987 172.419 1.00 38.12 57 TRP A CA 1
ATOM 1087 C C . TRP A 1 65 ? 84.182 63.741 171.635 1.00 37.71 57 TRP A C 1
ATOM 1088 O O . TRP A 1 65 ? 84.125 62.640 172.195 1.00 43.29 57 TRP A O 1
ATOM 1109 N N . ARG A 1 66 ? 84.564 63.879 170.369 1.00 37.23 58 ARG A N 1
ATOM 1110 C CA . ARG A 1 66 ? 84.854 62.733 169.517 1.00 42.15 58 ARG A CA 1
ATOM 1111 C C . ARG A 1 66 ? 83.668 61.773 169.490 1.00 41.47 58 ARG A C 1
ATOM 1112 O O . ARG A 1 66 ? 83.803 60.565 169.694 1.00 37.86 58 ARG A O 1
ATOM 1133 N N . LEU A 1 67 ? 82.485 62.337 169.249 1.00 35.76 59 LEU A N 1
ATOM 1134 C CA . LEU A 1 67 ? 81.271 61.569 169.040 1.00 37.00 59 LEU A CA 1
ATOM 1135 C C . LEU A 1 67 ? 80.768 61.764 167.614 1.00 25.90 59 LEU A C 1
ATOM 1136 O O . LEU A 1 67 ? 81.010 62.811 167.004 1.00 27.48 59 LEU A O 1
ATOM 1152 N N . PRO A 1 68 ? 80.067 60.783 167.051 1.00 31.49 60 PRO A N 1
ATOM 1153 C CA . PRO A 1 68 ? 79.472 60.986 165.726 1.00 29.40 60 PRO A CA 1
ATOM 1154 C C . PRO A 1 68 ? 78.465 62.124 165.755 1.00 31.94 60 PRO A C 1
ATOM 1155 O O . PRO A 1 68 ? 77.744 62.312 166.737 1.00 28.73 60 PRO A O 1
ATOM 1166 N N . TYR A 1 69 ? 78.425 62.894 164.671 1.00 29.08 61 TYR A N 1
ATOM 1167 C CA . TYR A 1 69 ? 77.422 63.936 164.491 1.00 27.48 61 TYR A CA 1
ATOM 1168 C C . TYR A 1 69 ? 76.391 63.455 163.481 1.00 26.59 61 TYR A C 1
ATOM 1169 O O . TYR A 1 69 ? 76.737 63.143 162.336 1.00 27.23 61 TYR A O 1
ATOM 1187 N N . LEU A 1 70 ? 75.130 63.409 163.902 1.00 25.56 62 LEU A N 1
ATOM 1188 C CA . LEU A 1 70 ? 74.026 62.998 163.043 1.00 25.97 62 LEU A CA 1
ATOM 1189 C C . LEU A 1 70 ? 73.373 64.247 162.459 1.00 31.36 62 LEU A C 1
ATOM 1190 O O . LEU A 1 70 ? 72.743 65.023 163.185 1.00 28.50 62 LEU A O 1
ATOM 1206 N N . ALA A 1 71 ? 73.524 64.437 161.151 1.00 27.36 63 ALA A N 1
ATOM 1207 C CA . ALA A 1 71 ? 72.844 65.519 160.449 1.00 23.17 63 ALA A CA 1
ATOM 1208 C C . ALA A 1 71 ? 71.414 65.092 160.139 1.00 22.28 63 ALA A C 1
ATOM 1209 O O . ALA A 1 71 ? 71.199 64.096 159.442 1.00 27.44 63 ALA A O 1
ATOM 1216 N N . LEU A 1 72 ? 70.440 65.838 160.655 1.00 22.13 64 LEU A N 1
ATOM 1217 C CA . LEU A 1 72 ? 69.028 65.525 160.480 1.00 20.02 64 LEU A CA 1
ATOM 1218 C C . LEU A 1 72 ? 68.390 66.503 159.501 1.00 27.37 64 LEU A C 1
ATOM 1219 O O . LEU A 1 72 ? 68.648 67.709 159.557 1.00 27.14 64 LEU A O 1
ATOM 1235 N N . GLU A 1 73 ? 67.563 65.974 158.600 1.00 26.66 65 GLU A N 1
ATOM 1236 C CA . GLU A 1 73 ? 66.817 66.790 157.652 1.00 24.54 65 GLU A CA 1
ATOM 1237 C C . GLU A 1 73 ? 65.493 66.100 157.354 1.00 24.81 65 GLU A C 1
ATOM 1238 O O . GLU A 1 73 ? 65.318 64.908 157.625 1.00 29.33 65 GLU A O 1
ATOM 1250 N N . ASP A 1 74 ? 64.558 66.860 156.790 1.00 25.93 66 ASP A N 1
ATOM 1251 C CA . ASP A 1 74 ? 63.340 66.255 156.270 1.00 26.81 66 ASP A CA 1
ATOM 1252 C C . ASP A 1 74 ? 63.687 65.270 155.165 1.00 24.81 66 ASP A C 1
ATOM 1253 O O . ASP A 1 74 ? 64.632 65.477 154.399 1.00 27.03 66 ASP A O 1
ATOM 1262 N N . GLY A 1 75 ? 62.926 64.185 155.091 1.00 27.41 67 GLY A N 1
ATOM 1263 C CA . GLY A 1 75 ? 63.103 63.233 154.017 1.00 24.78 67 GLY A CA 1
ATOM 1264 C C . GLY A 1 75 ? 62.743 63.833 152.672 1.00 22.78 67 GLY A C 1
ATOM 1265 O O . GLY A 1 75 ? 62.151 64.908 152.565 1.00 23.57 67 GLY A O 1
ATOM 1269 N N . PHE A 1 76 ? 63.123 63.111 151.614 1.00 23.03 68 PHE A N 1
ATOM 1270 C CA . PHE A 1 76 ? 62.817 63.569 150.263 1.00 23.94 68 PHE A CA 1
ATOM 1271 C C . PHE A 1 76 ? 61.320 63.529 149.983 1.00 27.30 68 PHE A C 1
ATOM 1272 O O . PHE A 1 76 ? 60.806 64.383 149.251 1.00 26.26 68 PHE A O 1
ATOM 1289 N N . LEU A 1 77 ? 60.611 62.551 150.544 1.00 23.94 69 LEU A N 1
ATOM 1290 C CA . LEU A 1 77 ? 59.152 62.549 150.587 1.00 28.67 69 LEU A CA 1
ATOM 1291 C C . LEU A 1 77 ? 58.749 62.942 152.002 1.00 26.65 69 LEU A C 1
ATOM 1292 O O . LEU A 1 77 ? 58.952 62.170 152.944 1.00 26.11 69 LEU A O 1
ATOM 1308 N N . ARG A 1 78 ? 58.187 64.141 152.159 1.00 28.44 70 ARG A N 1
ATOM 1309 C CA . ARG A 1 78 ? 58.009 64.712 153.490 1.00 31.50 70 ARG A CA 1
ATOM 1310 C C . ARG A 1 78 ? 56.578 64.592 154.008 1.00 37.99 70 ARG A C 1
ATOM 1311 O O . ARG A 1 78 ? 56.362 64.054 155.096 1.00 33.01 70 ARG A O 1
ATOM 1332 N N . SER A 1 79 ? 55.597 65.101 153.272 1.00 33.14 71 SER A N 1
ATOM 1333 C CA . SER A 1 79 ? 54.270 65.261 153.859 1.00 32.97 71 SER A CA 1
ATOM 1334 C C . SER A 1 79 ? 53.270 65.668 152.784 1.00 41.78 71 SER A C 1
ATOM 1335 O O . SER A 1 79 ? 53.621 65.887 151.620 1.00 27.13 71 SER A O 1
ATOM 1343 N N . VAL A 1 80 ? 52.008 65.747 153.194 1.00 36.34 72 VAL A N 1
ATOM 1344 C CA . VAL A 1 80 ? 50.966 66.439 152.441 1.00 42.08 72 VAL A CA 1
ATOM 1345 C C . VAL A 1 80 ? 50.855 67.811 153.095 1.00 51.16 72 VAL A C 1
ATOM 1346 O O . VAL A 1 80 ? 50.096 68.013 154.045 1.00 56.05 72 VAL A O 1
ATOM 1359 N N . GLY A 1 81 ? 51.630 68.764 152.587 1.00 43.34 73 GLY A N 1
ATOM 1360 C CA . GLY A 1 81 ? 51.725 70.069 153.211 1.00 55.80 73 GLY A CA 1
ATOM 1361 C C . GLY A 1 81 ? 53.162 70.524 153.363 1.00 45.55 73 GLY A C 1
ATOM 1362 O O . GLY A 1 81 ? 54.081 69.701 153.378 1.00 41.45 73 GLY A O 1
ATOM 1366 N N . LEU A 1 82 ? 53.369 71.836 153.454 1.00 42.33 74 LEU A N 1
ATOM 1367 C CA . LEU A 1 82 ? 54.709 72.377 153.589 1.00 46.40 74 LEU A CA 1
ATOM 1368 C C . LEU A 1 82 ? 55.249 72.095 154.989 1.00 46.98 74 LEU A C 1
ATOM 1369 O O . LEU A 1 82 ? 54.544 71.598 155.872 1.00 46.42 74 LEU A O 1
ATOM 1385 N N . GLY A 1 83 ? 56.526 72.423 155.182 1.00 47.33 75 GLY A N 1
ATOM 1386 C CA . GLY A 1 83 ? 57.189 72.100 156.434 1.00 50.51 75 GLY A CA 1
ATOM 1387 C C . GLY A 1 83 ? 56.441 72.579 157.662 1.00 58.85 75 GLY A C 1
ATOM 1388 O O . GLY A 1 83 ? 56.463 71.918 158.704 1.00 57.45 75 GLY A O 1
ATOM 1392 N N . HIS A 1 84 ? 55.770 73.723 157.562 1.00 58.01 76 HIS A N 1
ATOM 1393 C CA . HIS A 1 84 ? 55.061 74.313 158.688 1.00 59.75 76 HIS A CA 1
ATOM 1394 C C . HIS A 1 84 ? 53.632 73.802 158.828 1.00 60.49 76 HIS A C 1
ATOM 1395 O O . HIS A 1 84 ? 52.877 74.335 159.649 1.00 66.18 76 HIS A O 1
ATOM 1409 N N . GLU A 1 85 ? 53.243 72.786 158.058 1.00 53.95 77 GLU A N 1
ATOM 1410 C CA . GLU A 1 85 ? 51.869 72.298 158.060 1.00 59.75 77 GLU A CA 1
ATOM 1411 C C . GLU A 1 85 ? 51.693 70.983 158.804 1.00 60.31 77 GLU A C 1
ATOM 1412 O O . GLU A 1 85 ? 50.598 70.714 159.310 1.00 54.21 77 GLU A O 1
ATOM 1424 N N . ALA A 1 86 ? 52.735 70.160 158.882 1.00 53.04 78 ALA A N 1
ATOM 1425 C CA . ALA A 1 86 ? 52.605 68.824 159.445 1.00 53.51 78 ALA A CA 1
ATOM 1426 C C . ALA A 1 86 ? 53.983 68.255 159.764 1.00 47.99 78 ALA A C 1
ATOM 1427 O O . ALA A 1 86 ? 54.993 68.802 159.303 1.00 46.52 78 ALA A O 1
ATOM 1434 N N . PRO A 1 87 ? 54.078 67.179 160.542 1.00 47.30 79 PRO A N 1
ATOM 1435 C CA . PRO A 1 87 ? 55.387 66.584 160.813 1.00 52.48 79 PRO A CA 1
ATOM 1436 C C . PRO A 1 87 ? 55.885 65.807 159.608 1.00 37.31 79 PRO A C 1
ATOM 1437 O O . PRO A 1 87 ? 55.090 65.404 158.745 1.00 36.48 79 PRO A O 1
ATOM 1448 N N . PRO A 1 88 ? 57.191 65.572 159.511 1.00 31.83 80 PRO A N 1
ATOM 1449 C CA . PRO A 1 88 ? 57.713 64.834 158.356 1.00 32.70 80 PRO A CA 1
ATOM 1450 C C . PRO A 1 88 ? 57.361 63.357 158.438 1.00 26.72 80 PRO A C 1
ATOM 1451 O O . PRO A 1 88 ? 57.334 62.763 159.519 1.00 34.99 80 PRO A O 1
ATOM 1462 N N . LEU A 1 89 ? 57.081 62.768 157.276 1.00 24.81 81 LEU A N 1
ATOM 1463 C CA . LEU A 1 89 ? 56.783 61.346 157.191 1.00 37.31 81 LEU A CA 1
ATOM 1464 C C . LEU A 1 89 ? 58.032 60.496 157.021 1.00 32.95 81 LEU A C 1
ATOM 1465 O O . LEU A 1 89 ? 57.982 59.286 157.269 1.00 30.55 81 LEU A O 1
ATOM 1481 N N . SER A 1 90 ? 59.139 61.096 156.593 1.00 29.64 82 SER A N 1
ATOM 1482 C CA . SER A 1 90 ? 60.429 60.430 156.579 1.00 23.52 82 SER A CA 1
ATOM 1483 C C . SER A 1 90 ? 61.484 61.429 157.022 1.00 24.14 82 SER A C 1
ATOM 1484 O O . SER A 1 90 ? 61.299 62.645 156.926 1.00 25.78 82 SER A O 1
ATOM 1492 N N . LEU A 1 91 ? 62.596 60.898 157.518 1.00 25.05 83 LEU A N 1
ATOM 1493 C CA . LEU A 1 91 ? 63.655 61.711 158.092 1.00 26.96 83 LEU A CA 1
ATOM 1494 C C . LEU A 1 91 ? 64.994 61.211 157.577 1.00 28.73 83 LEU A C 1
ATOM 1495 O O . LEU A 1 91 ? 65.237 60.002 157.537 1.00 25.93 83 LEU A O 1
ATOM 1511 N N . ILE A 1 92 ? 65.852 62.140 157.175 1.00 25.27 84 ILE A N 1
ATOM 1512 C CA . ILE A 1 92 ? 67.217 61.812 156.787 1.00 25.00 84 ILE A CA 1
ATOM 1513 C C . ILE A 1 92 ? 68.108 61.940 158.014 1.00 27.56 84 ILE A C 1
ATOM 1514 O O . ILE A 1 92 ? 68.090 62.966 158.704 1.00 28.98 84 ILE A O 1
ATOM 1530 N N . VAL A 1 93 ? 68.878 60.892 158.289 1.00 22.29 85 VAL A N 1
ATOM 1531 C CA . VAL A 1 93 ? 69.769 60.831 159.442 1.00 26.84 85 VAL A CA 1
ATOM 1532 C C . VAL A 1 93 ? 71.127 60.412 158.895 1.00 33.67 85 VAL A C 1
ATOM 1533 O O . VAL A 1 93 ? 71.337 59.237 158.574 1.00 26.61 85 VAL A O 1
ATOM 1546 N N . ASP A 1 94 ? 72.049 61.362 158.784 1.00 23.86 86 ASP A N 1
ATOM 1547 C CA . ASP A 1 94 ? 73.326 61.126 158.112 1.00 26.44 86 ASP A CA 1
ATOM 1548 C C . ASP A 1 94 ? 74.468 61.244 159.111 1.00 24.31 86 ASP A C 1
ATOM 1549 O O . ASP A 1 94 ? 74.778 62.365 159.558 1.00 24.60 86 ASP A O 1
ATOM 1558 N N . PRO A 1 95 ? 75.120 60.144 159.500 1.00 29.44 87 PRO A N 1
ATOM 1559 C CA . PRO A 1 95 ? 76.253 60.239 160.428 1.00 24.91 87 PRO A CA 1
ATOM 1560 C C . PRO A 1 95 ? 77.592 60.508 159.762 1.00 28.99 87 PRO A C 1
ATOM 1561 O O . PRO A 1 95 ? 78.608 60.556 160.464 1.00 30.64 87 PRO A O 1
ATOM 1572 N N . VAL A 1 96 ? 77.626 60.679 158.442 1.00 28.35 88 VAL A N 1
ATOM 1573 C CA . VAL A 1 96 ? 78.868 60.926 157.717 1.00 24.03 88 VAL A CA 1
ATOM 1574 C C . VAL A 1 96 ? 78.960 62.410 157.385 1.00 27.30 88 VAL A C 1
ATOM 1575 O O . VAL A 1 96 ? 79.914 63.092 157.775 1.00 27.61 88 VAL A O 1
ATOM 1588 N N . GLY A 1 97 ? 77.971 62.909 156.651 1.00 21.56 89 GLY A N 1
ATOM 1589 C CA . GLY A 1 97 ? 77.883 64.313 156.308 1.00 31.49 89 GLY A CA 1
ATOM 1590 C C . GLY A 1 97 ? 76.433 64.706 156.129 1.00 33.91 89 GLY A C 1
ATOM 1591 O O . GLY A 1 97 ? 75.616 64.478 157.027 1.00 22.46 89 GLY A O 1
ATOM 1595 N N . ILE A 1 98 ? 76.091 65.292 154.982 1.00 22.43 90 ILE A N 1
ATOM 1596 C CA . ILE A 1 98 ? 74.694 65.498 154.619 1.00 21.40 90 ILE A CA 1
ATOM 1597 C C . ILE A 1 98 ? 74.608 65.610 153.104 1.00 22.68 90 ILE A C 1
ATOM 1598 O O . ILE A 1 98 ? 75.536 66.081 152.443 1.00 22.37 90 ILE A O 1
ATOM 1614 N N . TYR A 1 99 ? 73.470 65.174 152.556 1.00 24.37 91 TYR A N 1
ATOM 1615 C CA . TYR A 1 99 ? 73.393 64.894 151.125 1.00 21.33 91 TYR A CA 1
ATOM 1616 C C . TYR A 1 99 ? 73.701 66.125 150.280 1.00 23.07 91 TYR A C 1
ATOM 1617 O O . TYR A 1 99 ? 74.305 66.006 149.208 1.00 21.73 91 TYR A O 1
ATOM 1635 N N . TYR A 1 100 ? 73.284 67.310 150.724 1.00 23.91 92 TYR A N 1
ATOM 1636 C CA . TYR A 1 100 ? 73.465 68.504 149.909 1.00 22.62 92 TYR A CA 1
ATOM 1637 C C . TYR A 1 100 ? 74.832 69.150 150.093 1.00 22.90 92 TYR A C 1
ATOM 1638 O O . TYR A 1 100 ? 75.129 70.132 149.407 1.00 28.99 92 TYR A O 1
ATOM 1656 N N . ASP A 1 101 ? 75.672 68.620 150.978 1.00 23.12 93 ASP A N 1
ATOM 1657 C CA . ASP A 1 101 ? 77.007 69.171 151.210 1.00 19.93 93 ASP A CA 1
ATOM 1658 C C . ASP A 1 101 ? 78.001 68.437 150.316 1.00 22.52 93 ASP A C 1
ATOM 1659 O O . ASP A 1 101 ? 78.462 67.341 150.645 1.00 22.80 93 ASP A O 1
ATOM 1668 N N . ALA A 1 102 ? 78.340 69.051 149.183 1.00 19.86 94 ALA A N 1
ATOM 1669 C CA . ALA A 1 102 ? 79.270 68.463 148.226 1.00 23.75 94 ALA A CA 1
ATOM 1670 C C . ALA A 1 102 ? 80.735 68.657 148.606 1.00 26.10 94 ALA A C 1
ATOM 1671 O O . ALA A 1 102 ? 81.610 68.152 147.892 1.00 24.36 94 ALA A O 1
ATOM 1678 N N . THR A 1 103 ? 81.028 69.368 149.694 1.00 29.07 95 THR A N 1
ATOM 1679 C CA . THR A 1 103 ? 82.411 69.600 150.100 1.00 34.18 95 THR A CA 1
ATOM 1680 C C . THR A 1 103 ? 83.008 68.428 150.870 1.00 39.44 95 THR A C 1
ATOM 1681 O O . THR A 1 103 ? 84.232 68.374 151.029 1.00 27.49 95 THR A O 1
ATOM 1692 N N . ARG A 1 104 ? 82.183 67.503 151.348 1.00 28.16 96 ARG A N 1
ATOM 1693 C CA . ARG A 1 104 ? 82.642 66.327 152.076 1.00 26.08 96 ARG A CA 1
ATOM 1694 C C . ARG A 1 104 ? 81.861 65.104 151.617 1.00 33.20 96 ARG A C 1
ATOM 1695 O O . ARG A 1 104 ? 80.837 65.239 150.934 1.00 26.81 96 ARG A O 1
ATOM 1716 N N . PRO A 1 105 ? 82.299 63.901 151.975 1.00 26.88 97 PRO A N 1
ATOM 1717 C CA . PRO A 1 105 ? 81.445 62.728 151.772 1.00 25.69 97 PRO A CA 1
ATOM 1718 C C . PRO A 1 105 ? 80.182 62.828 152.613 1.00 23.19 97 PRO A C 1
ATOM 1719 O O . PRO A 1 105 ? 80.148 63.488 153.654 1.00 25.41 97 PRO A O 1
ATOM 1730 N N . SER A 1 106 ? 79.130 62.171 152.134 1.00 24.20 98 SER A N 1
ATOM 1731 C CA . SER A 1 106 ? 77.920 61.935 152.905 1.00 27.41 98 SER A CA 1
ATOM 1732 C C . SER A 1 106 ? 77.604 60.448 152.832 1.00 25.62 98 SER A C 1
ATOM 1733 O O . SER A 1 106 ? 78.167 59.716 152.014 1.00 22.80 98 SER A O 1
ATOM 1741 N N . LEU A 1 107 ? 76.697 59.991 153.697 1.00 25.87 99 LEU A N 1
ATOM 1742 C CA . LEU A 1 107 ? 76.270 58.598 153.617 1.00 21.34 99 LEU A CA 1
ATOM 1743 C C . LEU A 1 107 ? 75.746 58.276 152.224 1.00 21.97 99 LEU A C 1
ATOM 1744 O O . LEU A 1 107 ? 76.070 57.227 151.657 1.00 24.49 99 LEU A O 1
ATOM 1760 N N . LEU A 1 108 ? 74.947 59.178 151.649 1.00 24.87 100 LEU A N 1
ATOM 1761 C CA . LEU A 1 108 ? 74.385 58.932 150.325 1.00 23.68 100 LEU A CA 1
ATOM 1762 C C . LEU A 1 108 ? 75.483 58.855 149.272 1.00 25.15 100 LEU A C 1
ATOM 1763 O O . LEU A 1 108 ? 75.490 57.947 148.432 1.00 23.14 100 LEU A O 1
ATOM 1779 N N . GLU A 1 109 ? 76.424 59.802 149.300 1.00 24.19 101 GLU A N 1
ATOM 1780 C CA . GLU A 1 109 ? 77.516 59.773 148.334 1.00 23.04 101 GLU A CA 1
ATOM 1781 C C . GLU A 1 109 ? 78.320 58.487 148.463 1.00 22.21 101 GLU A C 1
ATOM 1782 O O . GLU A 1 109 ? 78.761 57.918 147.459 1.00 24.36 101 GLU A O 1
ATOM 1794 N N . ASN A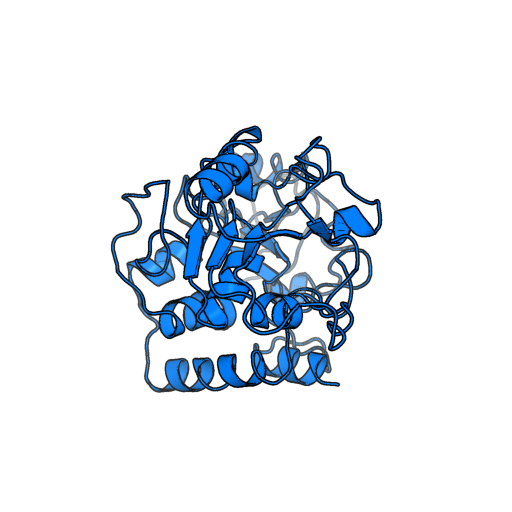 1 110 ? 78.519 58.012 149.695 1.00 22.54 102 ASN A N 1
ATOM 1795 C CA . ASN A 1 110 ? 79.243 56.761 149.895 1.00 25.33 102 ASN A CA 1
ATOM 1796 C C . ASN A 1 110 ? 78.476 55.584 149.302 1.00 27.21 102 ASN A C 1
ATOM 1797 O O . ASN A 1 110 ? 79.068 54.710 148.659 1.00 26.61 102 ASN A O 1
ATOM 1808 N N . LEU A 1 111 ? 77.156 55.543 149.508 1.00 26.04 103 LEU A N 1
ATOM 1809 C CA . LEU A 1 111 ? 76.350 54.487 148.902 1.00 27.94 103 LEU A CA 1
ATOM 1810 C C . LEU A 1 111 ? 76.497 54.488 147.387 1.00 24.91 103 LEU A C 1
ATOM 1811 O O . LEU A 1 111 ? 76.638 53.427 146.766 1.00 26.94 103 LEU A O 1
ATOM 1827 N N . LEU A 1 112 ? 76.480 55.672 146.775 1.00 25.33 104 LEU A N 1
ATOM 1828 C CA . LEU A 1 112 ? 76.559 55.759 145.322 1.00 25.99 104 LEU A CA 1
ATOM 1829 C C . LEU A 1 112 ? 77.957 55.435 144.815 1.00 28.33 104 LEU A C 1
ATOM 1830 O O . LEU A 1 112 ? 78.101 54.848 143.737 1.00 25.84 104 LEU A O 1
ATOM 1846 N N . ASN A 1 113 ? 78.994 55.798 145.574 1.00 26.52 105 ASN A N 1
ATOM 1847 C CA . ASN A 1 113 ? 80.360 55.591 145.101 1.00 29.06 105 ASN A CA 1
ATOM 1848 C C . ASN A 1 113 ? 80.762 54.122 145.166 1.00 33.67 105 ASN A C 1
ATOM 1849 O O . ASN A 1 113 ? 81.354 53.595 144.217 1.00 29.49 105 ASN A O 1
ATOM 1860 N N . PHE A 1 114 ? 80.451 53.443 146.270 1.00 27.00 106 PHE A N 1
ATOM 1861 C CA . PHE A 1 114 ? 81.056 52.153 146.568 1.00 27.58 106 PHE A CA 1
ATOM 1862 C C . PHE A 1 114 ? 80.073 50.992 146.657 1.00 28.33 106 PHE A C 1
ATOM 1863 O O . PHE A 1 114 ? 80.510 49.848 146.831 1.00 26.79 106 PHE A O 1
ATOM 1880 N N . GLY A 1 115 ? 78.768 51.242 146.566 1.00 29.38 107 GLY A N 1
ATOM 1881 C CA . GLY A 1 115 ? 77.822 50.143 146.508 1.00 36.63 107 GLY A CA 1
ATOM 1882 C C . GLY A 1 115 ? 77.634 49.446 147.846 1.00 30.61 107 GLY A C 1
ATOM 1883 O O . GLY A 1 115 ? 77.669 50.060 148.917 1.00 28.52 107 GLY A O 1
ATOM 1887 N N . GLY A 1 116 ? 77.428 48.134 147.775 1.00 30.85 108 GLY A N 1
ATOM 1888 C CA . GLY A 1 116 ? 77.085 47.339 148.935 1.00 25.11 108 GLY A CA 1
ATOM 1889 C C . GLY A 1 116 ? 75.607 47.059 149.098 1.00 30.41 108 GLY A C 1
ATOM 1890 O O . GLY A 1 116 ? 75.212 46.507 150.132 1.00 28.81 108 GLY A O 1
ATOM 1894 N N . TRP A 1 117 ? 74.783 47.403 148.107 1.00 29.62 109 TRP A N 1
ATOM 1895 C CA . TRP A 1 117 ? 73.335 47.364 148.259 1.00 26.18 109 TRP A CA 1
ATOM 1896 C C . TRP A 1 117 ? 72.574 46.964 147.004 1.00 25.13 109 TRP A C 1
ATOM 1897 O O . TRP A 1 117 ? 71.359 46.763 147.098 1.00 28.41 109 TRP A O 1
ATOM 1918 N N . GLU A 1 118 ? 73.218 46.846 145.845 1.00 25.48 110 GLU A N 1
ATOM 1919 C CA . GLU A 1 118 ? 72.511 46.598 144.588 1.00 29.04 110 GLU A CA 1
ATOM 1920 C C . GLU A 1 118 ? 72.172 45.117 144.491 1.00 32.39 110 GLU A C 1
ATOM 1921 O O . GLU A 1 118 ? 73.041 44.283 144.223 1.00 44.31 110 GLU A O 1
ATOM 1933 N N . THR A 1 119 ? 70.903 44.786 144.703 1.00 27.13 111 THR A N 1
ATOM 1934 C CA . THR A 1 119 ? 70.420 43.426 144.556 1.00 32.22 111 THR A CA 1
ATOM 1935 C C . THR A 1 119 ? 69.221 43.406 143.623 1.00 33.58 111 THR A C 1
ATOM 1936 O O . THR A 1 119 ? 68.502 44.403 143.507 1.00 30.46 111 THR A O 1
ATOM 1947 N N . PRO A 1 120 ? 68.979 42.281 142.948 1.00 35.05 112 PRO A N 1
ATOM 1948 C CA . PRO A 1 120 ? 67.760 42.175 142.132 1.00 40.45 112 PRO A CA 1
ATOM 1949 C C . PRO A 1 120 ? 66.503 42.518 142.909 1.00 32.62 112 PRO A C 1
ATOM 1950 O O . PRO A 1 120 ? 65.579 43.129 142.360 1.00 36.14 112 PRO A O 1
ATOM 1961 N N . GLU A 1 121 ? 66.454 42.146 144.189 1.00 36.31 113 GLU A N 1
ATOM 1962 C CA . GLU A 1 121 ? 65.264 42.394 144.994 1.00 41.31 113 GLU A CA 1
ATOM 1963 C C . GLU A 1 121 ? 65.081 43.883 145.266 1.00 45.11 113 GLU A C 1
ATOM 1964 O O . GLU A 1 121 ? 63.969 44.410 145.139 1.00 32.87 113 GLU A O 1
ATOM 1976 N N . LEU A 1 122 ? 66.156 44.583 145.633 1.00 31.64 114 LEU A N 1
ATOM 1977 C CA . LEU A 1 122 ? 66.042 46.016 145.881 1.00 34.12 114 LEU A CA 1
ATOM 1978 C C . LEU A 1 122 ? 65.683 46.761 144.602 1.00 32.03 114 LEU A C 1
ATOM 1979 O O . LEU A 1 122 ? 64.805 47.632 144.603 1.00 30.89 114 LEU A O 1
ATOM 1995 N N . MET A 1 123 ? 66.366 46.445 143.501 1.00 27.63 115 MET A N 1
ATOM 1996 C CA . MET A 1 123 ? 66.109 47.152 142.254 1.00 28.47 115 MET A CA 1
ATOM 1997 C C . MET A 1 123 ? 64.680 46.931 141.775 1.00 37.38 115 MET A C 1
ATOM 1998 O O . MET A 1 123 ? 64.097 47.817 141.140 1.00 28.62 115 MET A O 1
ATOM 2012 N N . ASP A 1 124 ? 64.097 45.767 142.073 1.00 34.09 116 ASP A N 1
ATOM 2013 C CA . ASP A 1 124 ? 62.683 45.563 141.774 1.00 40.53 116 ASP A CA 1
ATOM 2014 C C . ASP A 1 124 ? 61.811 46.486 142.614 1.00 38.94 116 ASP A C 1
ATOM 2015 O O . ASP A 1 124 ? 60.874 47.106 142.095 1.00 39.51 116 ASP A O 1
ATOM 2024 N N . GLN A 1 125 ? 62.102 46.594 143.913 1.00 35.89 117 GLN A N 1
ATOM 2025 C CA . GLN A 1 125 ? 61.386 47.551 144.749 1.00 40.97 117 GLN A CA 1
ATOM 2026 C C . GLN A 1 125 ? 61.521 48.964 144.199 1.00 41.99 117 GLN A C 1
ATOM 2027 O O . GLN A 1 125 ? 60.537 49.711 144.137 1.00 33.84 117 GLN A O 1
ATOM 2041 N N . ALA A 1 126 ? 62.734 49.349 143.792 1.00 31.51 118 ALA A N 1
ATOM 2042 C CA . ALA A 1 126 ? 62.949 50.698 143.277 1.00 35.08 118 ALA A CA 1
ATOM 2043 C C . ALA A 1 126 ? 62.096 50.960 142.042 1.00 30.39 118 ALA A C 1
ATOM 2044 O O . ALA A 1 126 ? 61.500 52.035 141.907 1.00 26.50 118 ALA A O 1
ATOM 2051 N N . GLU A 1 127 ? 62.025 49.989 141.128 1.00 31.20 119 GLU A N 1
ATOM 2052 C CA . GLU A 1 127 ? 61.166 50.136 139.956 1.00 41.99 119 GLU A CA 1
ATOM 2053 C C . GLU A 1 127 ? 59.716 50.355 140.369 1.00 31.79 119 GLU A C 1
ATOM 2054 O O . GLU A 1 127 ? 59.025 51.223 139.824 1.00 31.52 119 GLU A O 1
ATOM 2066 N N . ARG A 1 128 ? 59.239 49.570 141.336 1.00 30.26 120 ARG A N 1
ATOM 2067 C CA A ARG A 1 128 ? 57.854 49.692 141.782 0.52 33.96 120 ARG A CA 1
ATOM 2068 C CA B ARG A 1 128 ? 57.853 49.695 141.774 0.48 34.07 120 ARG A CA 1
ATOM 2069 C C . ARG A 1 128 ? 57.592 51.065 142.387 1.00 34.22 120 ARG A C 1
ATOM 2070 O O . ARG A 1 128 ? 56.603 51.729 142.053 1.00 33.71 120 ARG A O 1
ATOM 2111 N N . ALA A 1 129 ? 58.470 51.507 143.290 1.00 27.13 121 ALA A N 1
ATOM 2112 C CA . ALA A 1 129 ? 58.269 52.795 143.944 1.00 30.38 121 ALA A CA 1
ATOM 2113 C C . ALA A 1 129 ? 58.340 53.938 142.940 1.00 31.81 121 ALA A C 1
ATOM 2114 O O . ALA A 1 129 ? 57.549 54.886 143.008 1.00 28.65 121 ALA A O 1
ATOM 2121 N N . LEU A 1 130 ? 59.279 53.863 141.995 1.00 26.95 122 LEU A N 1
ATOM 2122 C CA . LEU A 1 130 ? 59.412 54.923 141.002 1.00 30.89 122 LEU A CA 1
ATOM 2123 C C . LEU A 1 130 ? 58.159 55.027 140.140 1.00 33.39 122 LEU A C 1
ATOM 2124 O O . LEU A 1 130 ? 57.675 56.131 139.865 1.00 32.06 122 LEU A O 1
ATOM 2140 N N . LYS A 1 131 ? 57.611 53.888 139.711 1.00 29.03 123 LYS A N 1
ATOM 2141 C CA . LYS A 1 131 ? 56.398 53.920 138.902 1.00 32.67 123 LYS A CA 1
ATOM 2142 C C . LYS A 1 131 ? 55.237 54.532 139.677 1.00 28.14 123 LYS A C 1
ATOM 2143 O O . LYS A 1 131 ? 54.482 55.348 139.136 1.00 33.75 123 LYS A O 1
ATOM 2162 N N . LEU A 1 132 ? 55.075 54.149 140.946 1.00 31.42 124 LEU A N 1
ATOM 2163 C CA . LEU A 1 132 ? 53.990 54.701 141.751 1.00 34.07 124 LEU A CA 1
ATOM 2164 C C . LEU A 1 132 ? 54.131 56.211 141.905 1.00 31.15 124 LEU A C 1
ATOM 2165 O O . LEU A 1 132 ? 53.144 56.949 141.805 1.00 30.00 124 LEU A O 1
ATOM 2181 N N . ILE A 1 133 ? 55.353 56.690 142.146 1.00 31.15 125 ILE A N 1
ATOM 2182 C CA . ILE A 1 133 ? 55.573 58.124 142.315 1.00 29.88 125 ILE A CA 1
ATOM 2183 C C . ILE A 1 133 ? 55.257 58.868 141.024 1.00 32.02 125 ILE A C 1
ATOM 2184 O O . ILE A 1 133 ? 54.644 59.942 141.043 1.00 28.49 125 ILE A O 1
ATOM 2200 N N . ARG A 1 134 ? 55.675 58.317 139.884 1.00 30.76 126 ARG A N 1
ATOM 2201 C CA A ARG A 1 134 ? 55.376 58.941 138.598 0.54 38.13 126 ARG A CA 1
ATOM 2202 C CA B ARG A 1 134 ? 55.376 58.956 138.607 0.46 37.37 126 ARG A CA 1
ATOM 2203 C C . ARG A 1 134 ? 53.878 58.938 138.323 1.00 41.85 126 ARG A C 1
ATOM 2204 O O . ARG A 1 134 ? 53.296 59.965 137.954 1.00 34.05 126 ARG A O 1
ATOM 2245 N N . ASP A 1 135 ? 53.236 57.781 138.496 1.00 32.91 127 ASP A N 1
ATOM 2246 C CA . ASP A 1 135 ? 51.821 57.657 138.156 1.00 40.52 127 ASP A CA 1
ATOM 2247 C C . ASP A 1 135 ? 50.951 58.564 139.017 1.00 37.50 127 ASP A C 1
ATOM 2248 O O . ASP A 1 135 ? 50.008 59.188 138.514 1.00 41.43 127 ASP A O 1
ATOM 2257 N N . HIS A 1 136 ? 51.242 58.652 140.312 1.00 30.93 128 HIS A N 1
ATOM 2258 C CA . HIS A 1 136 ? 50.429 59.437 141.231 1.00 36.17 128 HIS A CA 1
ATOM 2259 C C . HIS A 1 136 ? 50.952 60.854 141.426 1.00 33.86 128 HIS A C 1
ATOM 2260 O O . HIS A 1 136 ? 50.446 61.573 142.294 1.00 28.80 128 HIS A O 1
ATOM 2274 N N . LYS A 1 137 ? 51.939 61.271 140.636 1.00 33.50 129 LYS A N 1
ATOM 2275 C CA . LYS A 1 137 ? 52.461 62.635 140.680 1.00 39.28 129 LYS A CA 1
ATOM 2276 C C . LYS A 1 137 ? 52.832 63.036 142.107 1.00 32.27 129 LYS A C 1
ATOM 2277 O O . LYS A 1 137 ? 52.412 64.075 142.622 1.00 32.58 129 LYS A O 1
ATOM 2296 N N . ILE A 1 138 ? 53.637 62.192 142.747 1.00 29.02 130 ILE A N 1
ATOM 2297 C CA . ILE A 1 138 ? 54.061 62.394 144.128 1.00 29.47 130 ILE A CA 1
ATOM 2298 C C . ILE A 1 138 ? 55.353 63.197 144.139 1.00 29.34 130 ILE A C 1
ATOM 2299 O O . ILE A 1 138 ? 56.198 63.072 143.245 1.00 31.35 130 ILE A O 1
ATOM 2315 N N . SER A 1 139 ? 55.511 64.028 145.163 1.00 28.64 131 SER A N 1
ATOM 2316 C CA . SER A 1 139 ? 56.691 64.876 145.301 1.00 27.85 131 SER A CA 1
ATOM 2317 C C . SER A 1 139 ? 56.964 65.067 146.789 1.00 25.62 131 SER A C 1
ATOM 2318 O O . SER A 1 139 ? 56.423 64.342 147.631 1.00 25.27 131 SER A O 1
ATOM 2326 N N . LYS A 1 140 ? 57.806 66.049 147.119 1.00 24.52 132 LYS A N 1
ATOM 2327 C CA . LYS A 1 140 ? 58.184 66.266 148.512 1.00 24.85 132 LYS A CA 1
ATOM 2328 C C . LYS A 1 140 ? 56.987 66.699 149.352 1.00 25.87 132 LYS A C 1
ATOM 2329 O O . LYS A 1 140 ? 56.759 66.163 150.443 1.00 25.99 132 LYS A O 1
ATOM 2348 N N . TYR A 1 141 ? 56.210 67.668 148.862 1.00 27.89 133 TYR A N 1
ATOM 2349 C CA . TYR A 1 141 ? 55.173 68.309 149.663 1.00 29.84 133 TYR A CA 1
ATOM 2350 C C . TYR A 1 141 ? 53.751 67.922 149.278 1.00 34.50 133 TYR A C 1
ATOM 2351 O O . TYR A 1 141 ? 52.867 67.975 150.133 1.00 38.00 133 TYR A O 1
ATOM 2369 N N . ASN A 1 142 ? 53.502 67.546 148.026 1.00 32.96 134 ASN A N 1
ATOM 2370 C CA . ASN A 1 142 ? 52.193 67.046 147.600 1.00 39.23 134 ASN A CA 1
ATOM 2371 C C . ASN A 1 142 ? 51.074 68.026 147.962 1.00 39.64 134 ASN A C 1
ATOM 2372 O O . ASN A 1 142 ? 50.168 67.719 148.740 1.00 36.06 134 ASN A O 1
ATOM 2383 N N . ARG A 1 143 ? 51.139 69.217 147.368 1.00 46.36 135 ARG A N 1
ATOM 2384 C CA . ARG A 1 143 ? 50.155 70.257 147.652 1.00 57.29 135 ARG A CA 1
ATOM 2385 C C . ARG A 1 143 ? 49.596 70.884 146.385 1.00 54.54 135 ARG A C 1
ATOM 2386 O O . ARG A 1 143 ? 48.418 71.253 146.335 1.00 66.44 135 ARG A O 1
ATOM 2407 N N . GLY A 1 144 ? 50.435 71.018 145.363 1.00 51.23 136 GLY A N 1
ATOM 2408 C CA . GLY A 1 144 ? 50.084 71.847 144.229 1.0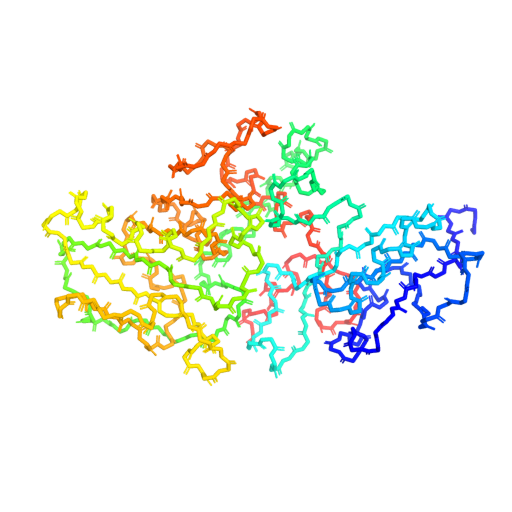0 50.65 136 GLY A CA 1
ATOM 2409 C C . GLY A 1 144 ? 48.833 71.368 143.520 1.00 45.79 136 GLY A C 1
ATOM 2410 O O . GLY A 1 144 ? 48.359 70.246 143.702 1.00 43.76 136 GLY A O 1
ATOM 2414 N N . LYS A 1 145 ? 48.290 72.257 142.700 1.00 39.46 137 LYS A N 1
ATOM 2415 C CA . LYS A 1 145 ? 47.153 71.956 141.847 1.00 41.45 137 LYS A CA 1
ATOM 2416 C C . LYS A 1 145 ? 47.631 71.542 140.463 1.00 42.48 137 LYS A C 1
ATOM 2417 O O . LYS A 1 145 ? 48.769 71.826 140.075 1.00 34.36 137 LYS A O 1
ATOM 2436 N N . PRO A 1 146 ? 46.789 70.861 139.688 1.00 42.63 138 PRO A N 1
ATOM 2437 C CA . PRO A 1 146 ? 47.194 70.484 138.330 1.00 44.70 138 PRO A CA 1
ATOM 2438 C C . PRO A 1 146 ? 47.367 71.703 137.439 1.00 35.81 138 PRO A C 1
ATOM 2439 O O . PRO A 1 146 ? 46.755 72.753 137.651 1.00 35.98 138 PRO A O 1
ATOM 2450 N N . VAL A 1 147 ? 48.218 71.553 136.429 1.00 36.25 139 VAL A N 1
ATOM 2451 C CA . VAL A 1 147 ? 48.368 72.576 135.398 1.00 41.09 139 VAL A CA 1
ATOM 2452 C C . VAL A 1 147 ? 47.186 72.440 134.446 1.00 48.29 139 VAL A C 1
ATOM 2453 O O . VAL A 1 147 ? 47.033 71.390 133.805 1.00 44.61 139 VAL A O 1
ATOM 2466 N N . PRO A 1 148 ? 46.332 73.452 134.313 1.00 42.31 140 PRO A N 1
ATOM 2467 C CA . PRO A 1 148 ? 45.170 73.309 133.432 1.00 54.98 140 PRO A CA 1
ATOM 2468 C C . PRO A 1 148 ? 45.584 73.222 131.973 1.00 55.35 140 PRO A C 1
ATOM 2469 O O . PRO A 1 148 ? 46.586 73.803 131.548 1.00 47.33 140 PRO A O 1
ATOM 2480 N N . ARG A 1 149 ? 44.798 72.478 131.202 1.00 61.26 141 ARG A N 1
ATOM 2481 C CA . ARG A 1 149 ? 45.011 72.432 129.764 1.00 63.77 141 ARG A CA 1
ATOM 2482 C C . ARG A 1 149 ? 44.741 73.806 129.167 1.00 54.00 141 ARG A C 1
ATOM 2483 O O . ARG A 1 149 ? 43.810 74.506 129.575 1.00 62.15 141 ARG A O 1
ATOM 2504 N N . GLY A 1 150 ? 45.568 74.196 128.202 1.00 56.68 142 GLY A N 1
ATOM 2505 C CA . GLY A 1 150 ? 45.526 75.529 127.644 1.00 61.61 142 GLY A CA 1
ATOM 2506 C C . GLY A 1 150 ? 46.498 76.500 128.278 1.00 48.83 142 GLY A C 1
ATOM 2507 O O . GLY A 1 150 ? 46.720 77.581 127.720 1.00 46.33 142 GLY A O 1
ATOM 2511 N N . TYR A 1 151 ? 47.078 76.151 129.429 1.00 44.71 143 TYR A N 1
ATOM 2512 C CA . TYR A 1 151 ? 48.090 77.005 130.041 1.00 47.11 143 TYR A CA 1
ATOM 2513 C C . TYR A 1 151 ? 49.302 77.146 129.128 1.00 42.85 143 TYR A C 1
ATOM 2514 O O . TYR A 1 151 ? 49.827 78.250 128.936 1.00 37.09 143 TYR A O 1
ATOM 2532 N N . PHE A 1 152 ? 49.758 76.035 128.555 1.00 47.51 144 PHE A N 1
ATOM 2533 C CA . PHE A 1 152 ? 50.905 76.017 127.659 1.00 50.34 144 PHE A CA 1
ATOM 2534 C C . PHE A 1 152 ? 50.446 75.819 126.221 1.00 57.38 144 PHE A C 1
ATOM 2535 O O . PHE A 1 152 ? 49.517 75.049 125.955 1.00 60.61 144 PHE A O 1
ATOM 2552 N N . THR A 1 153 ? 51.104 76.511 125.300 1.00 54.81 145 THR A N 1
ATOM 2553 C CA . THR A 1 153 ? 50.802 76.344 123.883 1.00 54.26 145 THR A CA 1
ATOM 2554 C C . THR A 1 153 ? 51.355 75.008 123.395 1.00 51.92 145 THR A C 1
ATOM 2555 O O . THR A 1 153 ? 52.517 74.688 123.672 1.00 44.19 145 THR A O 1
ATOM 2566 N N . PRO A 1 154 ? 50.569 74.203 122.681 1.00 47.24 146 PRO A N 1
ATOM 2567 C CA . PRO A 1 154 ? 51.095 72.925 122.180 1.00 51.76 146 PRO A CA 1
ATOM 2568 C C . PRO A 1 154 ? 52.316 73.121 121.292 1.00 45.52 146 PRO A C 1
ATOM 2569 O O . PRO A 1 154 ? 52.344 73.996 120.423 1.00 41.72 146 PRO A O 1
ATOM 2580 N N . TYR A 1 155 ? 53.334 72.293 121.526 1.00 40.10 147 TYR A N 1
ATOM 2581 C CA . TYR A 1 155 ? 54.521 72.186 120.682 1.00 44.64 147 TYR A CA 1
ATOM 2582 C C . TYR A 1 155 ? 55.367 73.454 120.668 1.00 42.70 147 TYR A C 1
ATOM 2583 O O . TYR A 1 155 ? 56.300 73.561 119.862 1.00 39.60 147 TYR A O 1
ATOM 2601 N N . ARG A 1 156 ? 55.079 74.413 121.542 1.00 40.23 148 ARG A N 1
ATOM 2602 C CA . ARG A 1 156 ? 55.876 75.629 121.627 1.00 42.41 148 ARG A CA 1
ATOM 2603 C C . ARG A 1 156 ? 57.169 75.345 122.383 1.00 49.01 148 ARG A C 1
ATOM 2604 O O . ARG A 1 156 ? 57.146 74.745 123.462 1.00 45.26 148 ARG A O 1
ATOM 2625 N N . GLU A 1 157 ? 58.295 75.769 121.814 1.00 41.68 149 GLU A N 1
ATOM 2626 C CA . GLU A 1 157 ? 59.583 75.558 122.462 1.00 41.32 149 GLU A CA 1
ATOM 2627 C C . GLU A 1 157 ? 59.659 76.378 123.744 1.00 39.90 149 GLU A C 1
ATOM 2628 O O . GLU A 1 157 ? 59.334 77.570 123.751 1.00 33.88 149 GLU A O 1
ATOM 2640 N N . ARG A 1 158 ? 60.089 75.739 124.829 1.00 37.00 150 ARG A N 1
ATOM 2641 C CA . ARG A 1 158 ? 60.119 76.393 126.130 1.00 36.45 150 ARG A CA 1
ATOM 2642 C C . ARG A 1 158 ? 61.003 75.593 127.075 1.00 29.81 150 ARG A C 1
ATOM 2643 O O . ARG A 1 158 ? 61.105 74.368 126.963 1.00 34.15 150 ARG A O 1
ATOM 2664 N N . VAL A 1 159 ? 61.634 76.302 128.014 1.00 28.30 151 VAL A N 1
ATOM 2665 C CA . VAL A 1 159 ? 62.458 75.690 129.047 1.00 34.43 151 VAL A CA 1
ATOM 2666 C C . VAL A 1 159 ? 61.999 76.213 130.402 1.00 25.92 151 VAL A C 1
ATOM 2667 O O . VAL A 1 159 ? 61.317 77.235 130.502 1.00 27.69 151 VAL A O 1
ATOM 2680 N N . LEU A 1 160 ? 62.389 75.498 131.456 1.00 29.80 152 LEU A N 1
ATOM 2681 C CA . LEU A 1 160 ? 61.972 75.813 132.816 1.00 26.64 152 LEU A CA 1
ATOM 2682 C C . LEU A 1 160 ? 63.194 76.060 133.689 1.00 24.78 152 LEU A C 1
ATOM 2683 O O . LEU A 1 160 ? 64.123 75.245 133.709 1.00 23.95 152 LEU A O 1
ATOM 2699 N N . LEU A 1 161 ? 63.185 77.181 134.406 1.00 27.25 153 LEU A N 1
ATOM 2700 C CA . LEU A 1 161 ? 64.198 77.500 135.404 1.00 29.79 153 LEU A CA 1
ATOM 2701 C C . LEU A 1 161 ? 63.587 77.334 136.790 1.00 21.52 153 LEU A C 1
ATOM 2702 O O . LEU A 1 161 ? 62.484 77.826 137.047 1.00 25.93 153 LEU A O 1
ATOM 2718 N N . ILE A 1 162 ? 64.302 76.641 137.672 1.00 24.84 154 ILE A N 1
ATOM 2719 C CA A ILE A 1 162 ? 63.831 76.363 139.025 0.50 23.60 154 ILE A CA 1
ATOM 2720 C CA B ILE A 1 162 ? 63.837 76.359 139.027 0.50 23.42 154 ILE A CA 1
ATOM 2721 C C . ILE A 1 162 ? 64.430 77.403 139.962 1.00 22.69 154 ILE A C 1
ATOM 2722 O O . ILE A 1 162 ? 65.654 77.552 140.041 1.00 23.94 154 ILE A O 1
ATOM 2753 N N . ASP A 1 163 ? 63.568 78.123 140.675 1.00 20.29 155 ASP A N 1
ATOM 2754 C CA . ASP A 1 163 ? 64.024 79.065 141.685 1.00 24.07 155 ASP A CA 1
ATOM 2755 C C . ASP A 1 163 ? 64.048 78.374 143.044 1.00 27.16 155 ASP A C 1
ATOM 2756 O O . ASP A 1 163 ? 63.378 77.363 143.265 1.00 24.96 155 ASP A O 1
ATOM 2765 N N . GLN A 1 164 ? 64.839 78.930 143.958 1.00 19.64 156 GLN A N 1
ATOM 2766 C CA . GLN A 1 164 ? 65.005 78.365 145.289 1.00 22.13 156 GLN A CA 1
ATOM 2767 C C . GLN A 1 164 ? 64.801 79.458 146.331 1.00 27.41 156 GLN A C 1
ATOM 2768 O O . GLN A 1 164 ? 64.593 80.632 146.004 1.00 27.53 156 GLN A O 1
ATOM 2782 N N . THR A 1 165 ? 64.841 79.059 147.600 1.00 29.76 157 THR A N 1
ATOM 2783 C CA . THR A 1 165 ? 64.629 79.979 148.708 1.00 31.51 157 THR A CA 1
ATOM 2784 C C . THR A 1 165 ? 65.956 80.573 149.151 1.00 28.02 157 THR A C 1
ATOM 2785 O O . THR A 1 165 ? 66.966 79.869 149.247 1.00 25.90 157 THR A O 1
ATOM 2796 N N . TYR A 1 166 ? 65.952 81.871 149.431 1.00 27.69 158 TYR A N 1
ATOM 2797 C CA . TYR A 1 166 ? 67.170 82.499 149.912 1.00 29.36 158 TYR A CA 1
ATOM 2798 C C . TYR A 1 166 ? 67.564 81.903 151.258 1.00 30.92 158 TYR A C 1
ATOM 2799 O O . TYR A 1 166 ? 66.720 81.676 152.129 1.00 28.18 158 TYR A O 1
ATOM 2817 N N . GLY A 1 167 ? 68.859 81.643 151.420 1.00 37.49 159 GLY A N 1
ATOM 2818 C CA . GLY A 1 167 ? 69.366 80.970 152.595 1.00 38.59 159 GLY A CA 1
ATOM 2819 C C . GLY A 1 167 ? 69.464 79.466 152.468 1.00 36.02 159 GLY A C 1
ATOM 2820 O O . GLY A 1 167 ? 69.910 78.808 153.416 1.00 35.18 159 GLY A O 1
ATOM 2824 N N . ASP A 1 168 ? 69.064 78.902 151.329 1.00 30.03 160 ASP A N 1
ATOM 2825 C CA . ASP A 1 168 ? 69.143 77.467 151.094 1.00 28.28 160 ASP A CA 1
ATOM 2826 C C . ASP A 1 168 ? 70.595 77.006 151.145 1.00 22.16 160 ASP A C 1
ATOM 2827 O O . ASP A 1 168 ? 71.392 77.362 150.273 1.00 24.48 160 ASP A O 1
ATOM 2836 N N . MET A 1 169 ? 70.947 76.217 152.165 1.00 25.23 161 MET A N 1
ATOM 2837 C CA . MET A 1 169 ? 72.329 75.775 152.325 1.00 25.17 161 MET A CA 1
ATOM 2838 C C . MET A 1 169 ? 72.810 74.936 151.150 1.00 27.67 161 MET A C 1
ATOM 2839 O O . MET A 1 169 ? 74.021 74.855 150.919 1.00 28.89 161 MET A O 1
ATOM 2853 N N . SER A 1 170 ? 71.901 74.303 150.404 1.00 26.01 162 SER A N 1
ATOM 2854 C CA . SER A 1 170 ? 72.321 73.460 149.291 1.00 26.17 162 SER A CA 1
ATOM 2855 C C . SER A 1 170 ? 72.954 74.259 148.159 1.00 29.30 162 SER A C 1
ATOM 2856 O O . SER A 1 170 ? 73.593 73.663 147.285 1.00 26.74 162 SER A O 1
ATOM 2864 N N . VAL A 1 171 ? 72.794 75.582 148.153 1.00 26.23 163 VAL A N 1
ATOM 2865 C CA . VAL A 1 171 ? 73.415 76.405 147.119 1.00 19.55 163 VAL A CA 1
ATOM 2866 C C . VAL A 1 171 ? 74.915 76.517 147.363 1.00 24.38 163 VAL A C 1
ATOM 2867 O O . VAL A 1 171 ? 75.730 76.050 146.559 1.00 25.30 163 VAL A O 1
ATOM 2880 N N . ARG A 1 172 ? 75.304 77.133 148.482 1.00 24.88 164 ARG A N 1
ATOM 2881 C CA . ARG A 1 172 ? 76.726 77.357 148.730 1.00 25.67 164 ARG A CA 1
ATOM 2882 C C . ARG A 1 172 ? 77.447 76.057 149.061 1.00 27.44 164 ARG A C 1
ATOM 2883 O O . ARG A 1 172 ? 78.600 75.866 148.661 1.00 24.56 164 ARG A O 1
ATOM 2904 N N . LEU A 1 173 ? 76.792 75.143 149.777 1.00 22.02 165 LEU A N 1
ATOM 2905 C CA . LEU A 1 173 ? 77.399 73.833 149.969 1.00 24.84 165 LEU A CA 1
ATOM 2906 C C . LEU A 1 173 ? 77.321 72.972 148.715 1.00 24.97 165 LEU A C 1
ATOM 2907 O O . LEU A 1 173 ? 77.965 71.919 148.669 1.00 26.25 165 LEU A O 1
ATOM 2923 N N . GLY A 1 174 ? 76.565 73.396 147.704 1.00 28.23 166 GLY A N 1
ATOM 2924 C CA . GLY A 1 174 ? 76.618 72.774 146.397 1.00 23.15 166 GLY A CA 1
ATOM 2925 C C . GLY A 1 174 ? 77.568 73.499 145.462 1.00 23.97 166 GLY A C 1
ATOM 2926 O O . GLY A 1 174 ? 77.457 73.382 144.238 1.00 27.13 166 GLY A O 1
ATOM 2930 N N . LEU A 1 175 ? 78.502 74.262 146.032 1.00 23.31 167 LEU A N 1
ATOM 2931 C CA . LEU A 1 175 ? 79.593 74.901 145.299 1.00 28.25 167 LEU A CA 1
ATOM 2932 C C . LEU A 1 175 ? 79.138 76.097 144.468 1.00 29.93 167 LEU A C 1
ATOM 2933 O O . LEU A 1 175 ? 79.881 76.564 143.598 1.00 29.84 167 LEU A O 1
ATOM 2949 N N . ALA A 1 176 ? 77.945 76.621 144.726 1.00 25.76 168 ALA A N 1
ATOM 2950 C CA . ALA A 1 176 ? 77.408 77.770 144.012 1.00 27.39 168 ALA A CA 1
ATOM 2951 C C . ALA A 1 176 ? 77.277 78.955 144.968 1.00 28.99 168 ALA A C 1
ATOM 2952 O O . ALA A 1 176 ? 77.707 78.899 146.123 1.00 28.24 168 ALA A O 1
ATOM 2959 N N . ASP A 1 177 ? 76.694 80.046 144.480 1.00 28.34 169 ASP A N 1
ATOM 2960 C CA . ASP A 1 177 ? 76.371 81.176 145.344 1.00 27.23 169 ASP A CA 1
ATOM 2961 C C . ASP A 1 177 ? 75.164 81.904 144.761 1.00 27.29 169 ASP A C 1
ATOM 2962 O O . ASP A 1 177 ? 74.512 81.419 143.832 1.00 23.99 169 ASP A O 1
ATOM 2971 N N . GLU A 1 178 ? 74.872 83.082 145.313 1.00 29.92 170 GLU A N 1
ATOM 2972 C CA . GLU A 1 178 ? 73.667 83.806 144.926 1.00 25.58 170 GLU A CA 1
ATOM 2973 C C . GLU A 1 178 ? 73.715 84.213 143.459 1.00 27.18 170 GLU A C 1
ATOM 2974 O O . GLU A 1 178 ? 72.689 84.203 142.769 1.00 30.11 170 GLU A O 1
ATOM 2986 N N . ASP A 1 179 ? 74.898 84.571 142.962 1.00 26.17 171 ASP A N 1
ATOM 2987 C CA . ASP A 1 179 ? 75.035 85.039 141.589 1.00 32.58 171 ASP A CA 1
ATOM 2988 C C . ASP A 1 179 ? 74.972 83.909 140.570 1.00 27.52 171 ASP A C 1
ATOM 2989 O O . ASP A 1 179 ? 74.808 84.182 139.376 1.00 29.25 171 ASP A O 1
ATOM 2998 N N . THR A 1 180 ? 75.092 82.652 141.008 1.00 29.00 172 THR A N 1
ATOM 2999 C CA . THR A 1 180 ? 74.923 81.526 140.095 1.00 23.15 172 THR A CA 1
ATOM 3000 C C . THR A 1 180 ? 73.540 81.527 139.456 1.00 27.05 172 THR A C 1
ATOM 3001 O O . THR A 1 180 ? 73.386 81.093 138.308 1.00 28.94 172 THR A O 1
ATOM 3012 N N . PHE A 1 181 ? 72.525 82.009 140.175 1.00 29.75 173 PHE A N 1
ATOM 3013 C CA . PHE A 1 181 ? 71.178 82.046 139.615 1.00 27.36 173 PHE A CA 1
ATOM 3014 C C . PHE A 1 181 ? 71.094 83.026 138.450 1.00 28.16 173 PHE A C 1
ATOM 3015 O O . PHE A 1 181 ? 70.394 82.768 137.463 1.00 29.31 173 PHE A O 1
ATOM 3032 N N A ARG A 1 182 ? 71.797 84.157 138.543 0.57 23.75 174 ARG A N 1
ATOM 3033 N N B ARG A 1 182 ? 71.801 84.151 138.550 0.43 24.65 174 ARG A N 1
ATOM 3034 C CA A ARG A 1 182 ? 71.838 85.090 137.421 0.57 29.73 174 ARG A CA 1
ATOM 3035 C CA B ARG A 1 182 ? 71.871 85.102 137.446 0.43 30.34 174 ARG A CA 1
ATOM 3036 C C A ARG A 1 182 ? 72.570 84.482 136.231 0.57 31.99 174 ARG A C 1
ATOM 3037 C C B ARG A 1 182 ? 72.569 84.483 136.243 0.43 32.28 174 ARG A C 1
ATOM 3038 O O A ARG A 1 182 ? 72.126 84.620 135.085 0.57 27.45 174 ARG A O 1
ATOM 3039 O O B ARG A 1 182 ? 72.104 84.609 135.104 0.43 28.22 174 ARG A O 1
ATOM 3080 N N . GLU A 1 183 ? 73.693 83.804 136.481 1.00 32.17 175 GLU A N 1
ATOM 3081 C CA . GLU A 1 183 ? 74.396 83.122 135.399 1.00 34.20 175 GLU A CA 1
ATOM 3082 C C . GLU A 1 183 ? 73.510 82.064 134.755 1.00 33.88 175 GLU A C 1
ATOM 3083 O O . GLU A 1 183 ? 73.486 81.924 133.527 1.00 30.63 175 GLU A O 1
ATOM 3096 N N . MET A 1 184 ? 72.773 81.308 135.572 1.00 28.12 176 MET A N 1
ATOM 3097 C CA . MET A 1 184 ? 71.877 80.289 135.036 1.00 30.67 176 MET A CA 1
ATOM 3098 C C . MET A 1 184 ? 70.844 80.902 134.103 1.00 30.91 176 MET A C 1
ATOM 3099 O O . MET A 1 184 ? 70.536 80.339 133.045 1.00 30.27 176 MET A O 1
ATOM 3113 N N . TYR A 1 185 ? 70.293 82.056 134.480 1.00 28.23 177 TYR A N 1
ATOM 3114 C CA . TYR A 1 185 ? 69.280 82.700 133.655 1.00 26.53 177 TYR A CA 1
ATOM 3115 C C . TYR A 1 185 ? 69.843 83.075 132.291 1.00 25.63 177 TYR A C 1
ATOM 3116 O O . TYR A 1 185 ? 69.293 82.693 131.251 1.00 27.04 177 TYR A O 1
ATOM 3134 N N . PHE A 1 186 ? 70.950 83.817 132.272 1.00 26.62 178 PHE A N 1
ATOM 3135 C CA . PHE A 1 186 ? 71.476 84.304 131.002 1.00 29.91 178 PHE A CA 1
ATOM 3136 C C . PHE A 1 186 ? 72.092 83.179 130.183 1.00 36.08 178 PHE A C 1
ATOM 3137 O O . PHE A 1 186 ? 72.141 83.268 128.951 1.00 32.70 178 PHE A O 1
ATOM 3154 N N . ALA A 1 187 ? 72.553 82.112 130.838 1.00 31.70 179 ALA A N 1
ATOM 3155 C CA . ALA A 1 187 ? 72.991 80.932 130.102 1.00 28.72 179 ALA A CA 1
ATOM 3156 C C . ALA A 1 187 ? 71.819 80.267 129.392 1.00 32.80 179 ALA A C 1
ATOM 3157 O O . ALA A 1 187 ? 71.953 79.812 128.249 1.00 33.54 179 ALA A O 1
ATOM 3164 N N . ALA A 1 188 ? 70.660 80.200 130.052 1.00 29.43 180 ALA A N 1
ATOM 3165 C CA . ALA A 1 188 ? 69.476 79.640 129.409 1.00 29.74 180 ALA A CA 1
ATOM 3166 C C . ALA A 1 188 ? 69.041 80.494 128.225 1.00 31.74 180 ALA A C 1
ATOM 3167 O O . ALA A 1 188 ? 68.686 79.964 127.166 1.00 30.63 180 ALA A O 1
ATOM 3174 N N . LEU A 1 189 ? 69.055 81.820 128.388 1.00 32.85 181 LEU A N 1
ATOM 3175 C CA . LEU A 1 189 ? 68.740 82.712 127.275 1.00 34.98 181 LEU A CA 1
ATOM 3176 C C . LEU A 1 189 ? 69.642 82.434 126.081 1.00 35.36 181 LEU A C 1
ATOM 3177 O O . LEU A 1 189 ? 69.168 82.284 124.948 1.00 41.02 181 LEU A O 1
ATOM 3193 N N . GLU A 1 190 ? 70.953 82.365 126.317 1.00 34.18 182 GLU A N 1
ATOM 3194 C CA . GLU A 1 190 ? 71.897 82.229 125.214 1.00 44.19 182 GLU A CA 1
ATOM 3195 C C . GLU A 1 190 ? 71.741 80.887 124.512 1.00 38.59 182 GLU A C 1
ATOM 3196 O O . GLU A 1 190 ? 71.894 80.799 123.289 1.00 39.03 182 GLU A O 1
ATOM 3208 N N . GLU A 1 191 ? 71.437 79.832 125.267 1.00 42.81 183 GLU A N 1
ATOM 3209 C CA . GLU A 1 191 ? 71.341 78.497 124.692 1.00 44.99 183 GLU A CA 1
ATOM 3210 C C . GLU A 1 191 ? 70.012 78.239 123.995 1.00 46.21 183 GLU A C 1
ATOM 3211 O O . GLU A 1 191 ? 69.952 77.379 123.110 1.00 41.70 183 GLU A O 1
ATOM 3223 N N . ASN A 1 192 ? 68.954 78.959 124.360 1.00 40.64 184 ASN A N 1
ATOM 3224 C CA . ASN A 1 192 ? 67.605 78.693 123.856 1.00 36.20 184 ASN A CA 1
ATOM 3225 C C . ASN A 1 192 ? 67.012 79.969 123.269 1.00 38.19 184 ASN A C 1
ATOM 3226 O O . ASN A 1 192 ? 65.985 80.469 123.737 1.00 43.90 184 ASN A O 1
ATOM 3237 N N . PRO A 1 193 ? 67.636 80.518 122.224 1.00 40.97 185 PRO A N 1
ATOM 3238 C CA . PRO A 1 193 ? 67.164 81.805 121.685 1.00 51.48 185 PRO A CA 1
ATOM 3239 C C . PRO A 1 193 ? 65.715 81.790 121.228 1.00 44.54 185 PRO A C 1
ATOM 3240 O O . PRO A 1 193 ? 65.026 82.809 121.357 1.00 48.23 185 PRO A O 1
ATOM 3251 N N . GLY A 1 194 ? 65.227 80.671 120.700 1.00 54.42 186 GLY A N 1
ATOM 3252 C CA . GLY A 1 194 ? 63.878 80.607 120.181 1.00 57.48 186 GLY A CA 1
ATOM 3253 C C . GLY A 1 194 ? 62.826 80.122 121.151 1.00 51.97 186 GLY A C 1
ATOM 3254 O O . GLY A 1 194 ? 61.662 79.983 120.764 1.00 55.72 186 GLY A O 1
ATOM 3258 N N . ALA A 1 195 ? 63.190 79.873 122.404 1.00 45.44 187 ALA A N 1
ATOM 3259 C CA . ALA A 1 195 ? 62.296 79.253 123.369 1.00 38.04 187 ALA A CA 1
ATOM 3260 C C . ALA A 1 195 ? 61.669 80.291 124.290 1.00 35.58 187 ALA A C 1
ATOM 3261 O O . ALA A 1 195 ? 62.240 81.354 124.545 1.00 37.84 187 ALA A O 1
ATOM 3268 N N . GLU A 1 196 ? 60.478 79.968 124.786 1.00 31.25 188 GLU A N 1
ATOM 3269 C CA . GLU A 1 196 ? 59.891 80.709 125.891 1.00 35.97 188 GLU A CA 1
ATOM 3270 C C . GLU A 1 196 ? 60.585 80.313 127.187 1.00 37.77 188 GLU A C 1
ATOM 3271 O O . GLU A 1 196 ? 60.957 79.152 127.375 1.00 34.52 188 GLU A O 1
ATOM 3283 N N . ILE A 1 197 ? 60.761 81.282 128.079 1.00 33.09 189 ILE A N 1
ATOM 3284 C CA . ILE A 1 197 ? 61.479 81.078 129.332 1.00 28.42 189 ILE A CA 1
ATOM 3285 C C . ILE A 1 197 ? 60.474 81.162 130.472 1.00 26.77 189 ILE A C 1
ATOM 3286 O O . ILE A 1 197 ? 59.797 82.184 130.637 1.00 32.31 189 ILE A O 1
ATOM 3302 N N . TYR A 1 198 ? 60.379 80.090 131.253 1.00 27.39 190 TYR A N 1
ATOM 3303 C CA . TYR A 1 198 ? 59.535 80.048 132.438 1.00 25.91 190 TYR A CA 1
ATOM 3304 C C . TYR A 1 198 ? 60.394 79.895 133.686 1.00 32.73 190 TYR A C 1
ATOM 3305 O O . TYR A 1 198 ? 61.373 79.142 133.690 1.00 24.79 190 TYR A O 1
ATOM 3323 N N . VAL A 1 199 ? 60.018 80.616 134.739 1.00 30.62 191 VAL A N 1
ATOM 3324 C CA . VAL A 1 199 ? 60.661 80.532 136.045 1.00 26.26 191 VAL A CA 1
ATOM 3325 C C . VAL A 1 199 ? 59.612 80.087 137.052 1.00 24.40 191 VAL A C 1
ATOM 3326 O O . VAL A 1 199 ? 58.555 80.718 137.171 1.00 31.79 191 VAL A O 1
ATOM 3339 N N . LYS A 1 200 ? 59.905 79.013 137.782 1.00 24.26 192 LYS A N 1
ATOM 3340 C CA . LYS A 1 200 ? 58.996 78.492 138.798 1.00 23.89 192 LYS A CA 1
ATOM 3341 C C . LYS A 1 200 ? 59.478 78.963 140.165 1.00 24.35 192 LYS A C 1
ATOM 3342 O O . LYS A 1 200 ? 60.562 78.579 140.617 1.00 22.44 192 LYS A O 1
ATOM 3361 N N . VAL A 1 201 ? 58.667 79.796 140.819 1.00 24.34 193 VAL A N 1
ATOM 3362 C CA . VAL A 1 201 ? 58.993 80.276 142.154 1.00 25.74 193 VAL A CA 1
ATOM 3363 C C . VAL A 1 201 ? 58.767 79.164 143.171 1.00 23.75 193 VAL A C 1
ATOM 3364 O O . VAL A 1 201 ? 57.858 78.334 143.034 1.00 24.95 193 VAL A O 1
ATOM 3377 N N . HIS A 1 202 ? 59.597 79.157 144.210 1.00 22.44 194 HIS A N 1
ATOM 3378 C CA . HIS A 1 202 ? 59.539 78.109 145.219 1.00 25.98 194 HIS A CA 1
ATOM 3379 C C . HIS A 1 202 ? 58.272 78.263 146.063 1.00 26.72 194 HIS A C 1
ATOM 3380 O O . HIS A 1 202 ? 57.870 79.387 146.376 1.00 27.76 194 HIS A O 1
ATOM 3394 N N . PRO A 1 203 ? 57.620 77.158 146.445 1.00 28.88 195 PRO A N 1
ATOM 3395 C CA . PRO A 1 203 ? 56.361 77.292 147.203 1.00 31.67 195 PRO A CA 1
ATOM 3396 C C . PRO A 1 203 ? 56.497 78.077 148.496 1.00 37.15 195 PRO A C 1
ATOM 3397 O O . PRO A 1 203 ? 55.574 78.818 148.856 1.00 36.15 195 PRO A O 1
ATOM 3408 N N . GLU A 1 204 ? 57.613 77.932 149.216 1.00 27.83 196 GLU A N 1
ATOM 3409 C CA . GLU A 1 204 ? 57.802 78.704 150.441 1.00 32.14 196 GLU A CA 1
ATOM 3410 C C . GLU A 1 204 ? 57.874 80.197 150.153 1.00 37.85 196 GLU A C 1
ATOM 3411 O O . GLU A 1 204 ? 57.557 81.014 151.026 1.00 34.99 196 GLU A O 1
ATOM 3423 N N . VAL A 1 205 ? 58.292 80.575 148.944 1.00 32.65 197 VAL A N 1
ATOM 3424 C CA . VAL A 1 205 ? 58.294 81.982 148.563 1.00 27.84 197 VAL A CA 1
ATOM 3425 C C . VAL A 1 205 ? 56.900 82.418 148.134 1.00 33.50 197 VAL A C 1
ATOM 3426 O O . VAL A 1 205 ? 56.489 83.555 148.389 1.00 33.49 197 VAL A O 1
ATOM 3439 N N . ILE A 1 206 ? 56.156 81.528 147.477 1.00 31.37 198 ILE A N 1
ATOM 3440 C CA . ILE A 1 206 ? 54.783 81.840 147.090 1.00 27.78 198 ILE A CA 1
ATOM 3441 C C . ILE A 1 206 ? 53.951 82.169 148.324 1.00 27.70 198 ILE A C 1
ATOM 3442 O O . ILE A 1 206 ? 53.194 83.147 148.341 1.00 36.06 198 ILE A O 1
ATOM 3458 N N . VAL A 1 207 ? 54.080 81.357 149.379 1.00 36.29 199 VAL A N 1
ATOM 3459 C CA . VAL A 1 207 ? 53.308 81.580 150.602 1.00 37.14 199 VAL A CA 1
ATOM 3460 C C . VAL A 1 207 ? 53.879 82.695 151.462 1.00 52.44 199 VAL A C 1
ATOM 3461 O O . VAL A 1 207 ? 53.370 82.930 152.566 1.00 41.27 199 VAL A O 1
ATOM 3474 N N . GLY A 1 208 ? 54.917 83.389 150.997 1.00 44.68 200 GLY A N 1
ATOM 3475 C CA . GLY A 1 208 ? 55.420 84.560 151.684 1.00 44.80 200 GLY A CA 1
ATOM 3476 C C . GLY A 1 208 ? 56.276 84.289 152.899 1.00 44.43 200 GLY A C 1
ATOM 3477 O O . GLY A 1 208 ? 56.557 85.224 153.658 1.00 43.65 200 GLY A O 1
ATOM 3481 N N . ARG A 1 209 ? 56.705 83.045 153.113 1.00 44.02 201 ARG A N 1
ATOM 3482 C CA . ARG A 1 209 ? 57.559 82.737 154.253 1.00 43.74 201 ARG A CA 1
ATOM 3483 C C . ARG A 1 209 ? 59.030 83.018 153.978 1.00 53.74 201 ARG A C 1
ATOM 3484 O O . ARG A 1 209 ? 59.799 83.200 154.928 1.00 49.84 201 ARG A O 1
ATOM 3505 N N . LYS A 1 210 ? 59.436 83.055 152.711 1.00 42.21 202 LYS A N 1
ATOM 3506 C CA . LYS A 1 210 ? 60.827 83.267 152.344 1.00 42.77 202 LYS A CA 1
ATOM 3507 C C . LYS A 1 210 ? 60.889 84.136 151.096 1.00 36.18 202 LYS A C 1
ATOM 3508 O O . LYS A 1 210 ? 59.882 84.379 150.427 1.00 31.29 202 LYS A O 1
ATOM 3527 N N . LYS A 1 211 ? 62.092 84.604 150.792 1.00 42.95 203 LYS A N 1
ATOM 3528 C CA . LYS A 1 211 ? 62.388 85.287 149.544 1.00 33.54 203 LYS A CA 1
ATOM 3529 C C . LYS A 1 211 ? 63.139 84.342 148.611 1.00 29.12 203 LYS A C 1
ATOM 3530 O O . LYS A 1 211 ? 63.754 83.365 149.044 1.00 32.85 203 LYS A O 1
ATOM 3549 N N . GLY A 1 212 ? 63.069 84.643 147.314 1.00 25.06 204 GLY A N 1
ATOM 3550 C CA . GLY A 1 212 ? 63.680 83.823 146.290 1.00 28.25 204 GLY A CA 1
ATOM 3551 C C . GLY A 1 212 ? 64.842 84.532 145.614 1.00 37.55 204 GLY A C 1
ATOM 3552 O O . GLY A 1 212 ? 65.056 85.732 145.762 1.00 50.49 204 GLY A O 1
ATOM 3556 N N . TYR A 1 213 ? 65.607 83.748 144.856 1.00 25.64 205 TYR A N 1
ATOM 3557 C CA . TYR A 1 213 ? 66.717 84.308 144.095 1.00 23.85 205 TYR A CA 1
ATOM 3558 C C . TYR A 1 213 ? 66.218 84.946 142.803 1.00 26.43 205 TYR A C 1
ATOM 3559 O O . TYR A 1 213 ? 66.334 86.161 142.610 1.00 32.28 205 TYR A O 1
ATOM 3577 N N . LEU A 1 214 ? 65.652 84.135 141.906 1.00 26.49 206 LEU A N 1
ATOM 3578 C CA . LEU A 1 214 ? 65.133 84.662 140.649 1.00 25.78 206 LEU A CA 1
ATOM 3579 C C . LEU A 1 214 ? 63.869 85.483 140.865 1.00 28.28 206 LEU A C 1
ATOM 3580 O O . LEU A 1 214 ? 63.594 86.408 140.093 1.00 32.69 206 LEU A O 1
ATOM 3596 N N . ALA A 1 215 ? 63.098 85.170 141.908 1.00 25.50 207 ALA A N 1
ATOM 3597 C CA . ALA A 1 215 ? 61.839 85.869 142.137 1.00 32.37 207 ALA A CA 1
ATOM 3598 C C . ALA A 1 215 ? 62.060 87.346 142.443 1.00 34.67 207 ALA A C 1
ATOM 3599 O O . ALA A 1 215 ? 61.173 88.167 142.182 1.00 33.63 207 ALA A O 1
ATOM 3606 N N . ARG A 1 216 ? 63.224 87.703 142.988 1.00 39.47 208 ARG A N 1
ATOM 3607 C CA . ARG A 1 216 ? 63.535 89.089 143.319 1.00 49.15 208 ARG A CA 1
ATOM 3608 C C . ARG A 1 216 ? 64.187 89.849 142.172 1.00 50.94 208 ARG A C 1
ATOM 3609 O O . ARG A 1 216 ? 64.292 91.077 142.247 1.00 48.99 208 ARG A O 1
ATOM 3630 N N . MET A 1 217 ? 64.632 89.160 141.128 1.00 48.10 209 MET A N 1
ATOM 3631 C CA A MET A 1 217 ? 65.289 89.827 140.018 0.49 54.16 209 MET A CA 1
ATOM 3632 C CA B MET A 1 217 ? 65.289 89.822 140.014 0.51 54.03 209 MET A CA 1
ATOM 3633 C C . MET A 1 217 ? 64.266 90.495 139.104 1.00 50.69 209 MET A C 1
ATOM 3634 O O . MET A 1 217 ? 63.092 90.119 139.054 1.00 47.53 209 MET A O 1
ATOM 3661 N N . LYS A 1 218 ? 64.734 91.507 138.377 1.00 55.50 210 LYS A N 1
ATOM 3662 C CA . LYS A 1 218 ? 63.953 92.158 137.329 1.00 53.95 210 LYS A CA 1
ATOM 3663 C C . LYS A 1 218 ? 64.394 91.538 136.009 1.00 54.96 210 LYS A C 1
ATOM 3664 O O . LYS A 1 218 ? 65.441 91.894 135.462 1.00 71.00 210 LYS A O 1
ATOM 3683 N N . LEU A 1 219 ? 63.601 90.600 135.508 1.00 43.95 211 LEU A N 1
ATOM 3684 C CA . LEU A 1 219 ? 63.916 89.884 134.283 1.00 44.19 211 LEU A CA 1
ATOM 3685 C C . LEU A 1 219 ? 63.187 90.514 133.102 1.00 41.84 211 LEU A C 1
ATOM 3686 O O . LEU A 1 219 ? 62.269 91.320 133.260 1.00 43.45 211 LEU A O 1
ATOM 3702 N N . HIS A 1 220 ? 63.617 90.133 131.900 1.00 44.96 212 HIS A N 1
ATOM 3703 C CA . HIS A 1 220 ? 62.963 90.606 130.688 1.00 47.19 212 HIS A CA 1
ATOM 3704 C C . HIS A 1 220 ? 61.470 90.311 130.757 1.00 48.47 212 HIS A C 1
ATOM 3705 O O . HIS A 1 220 ? 61.050 89.267 131.263 1.00 41.31 212 HIS A O 1
ATOM 3719 N N . ARG A 1 221 ? 60.664 91.247 130.250 1.00 48.59 213 ARG A N 1
ATOM 3720 C CA . ARG A 1 221 ? 59.215 91.122 130.364 1.00 50.10 213 ARG A CA 1
ATOM 3721 C C . ARG A 1 221 ? 58.681 89.869 129.683 1.00 42.68 213 ARG A C 1
ATOM 3722 O O . ARG A 1 221 ? 57.606 89.387 130.055 1.00 40.84 213 ARG A O 1
ATOM 3743 N N . SER A 1 222 ? 59.401 89.331 128.697 1.00 37.89 214 SER A N 1
ATOM 3744 C CA . SER A 1 222 ? 58.950 88.124 128.016 1.00 34.57 214 SER A CA 1
ATOM 3745 C C . SER A 1 222 ? 59.108 86.883 128.8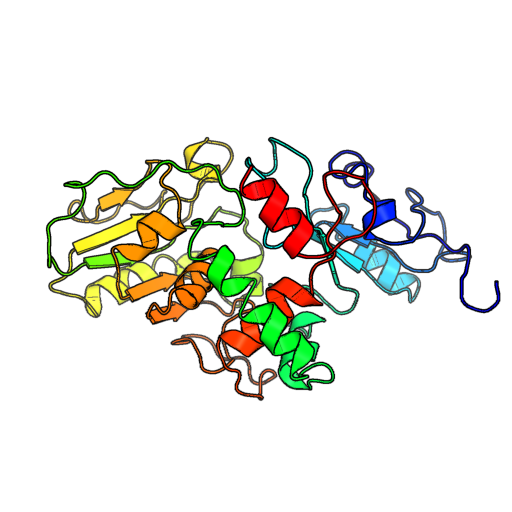82 1.00 36.34 214 SER A C 1
ATOM 3746 O O . SER A 1 222 ? 58.489 85.856 128.587 1.00 38.45 214 SER A O 1
ATOM 3754 N N . VAL A 1 223 ? 59.918 86.953 129.937 1.00 34.28 215 VAL A N 1
ATOM 3755 C CA . VAL A 1 223 ? 60.085 85.816 130.832 1.00 41.85 215 VAL A CA 1
ATOM 3756 C C . VAL A 1 223 ? 58.837 85.674 131.690 1.00 30.57 215 VAL A C 1
ATOM 3757 O O . VAL A 1 223 ? 58.351 86.649 132.278 1.00 30.61 215 VAL A O 1
ATOM 3770 N N . LYS A 1 224 ? 58.314 84.454 131.768 1.00 26.33 216 LYS A N 1
ATOM 3771 C CA . LYS A 1 224 ? 57.079 84.169 132.489 1.00 30.19 216 LYS A CA 1
ATOM 3772 C C . LYS A 1 224 ? 57.440 83.565 133.841 1.00 23.35 216 LYS A C 1
ATOM 3773 O O . LYS A 1 224 ? 57.953 82.443 133.913 1.00 30.41 216 LYS A O 1
ATOM 3792 N N . VAL A 1 225 ? 57.181 84.316 134.906 1.00 27.36 217 VAL A N 1
ATOM 3793 C CA . VAL A 1 225 ? 57.501 83.902 136.266 1.00 32.90 217 VAL A CA 1
ATOM 3794 C C . VAL A 1 225 ? 56.245 83.292 136.869 1.00 43.63 217 VAL A C 1
ATOM 3795 O O . VAL A 1 225 ? 55.215 83.965 136.998 1.00 29.42 217 VAL A O 1
ATOM 3808 N N . ILE A 1 226 ? 56.332 82.019 137.239 1.00 28.82 218 ILE A N 1
ATOM 3809 C CA . ILE A 1 226 ? 55.174 81.250 137.680 1.00 28.20 218 ILE A CA 1
ATOM 3810 C C . ILE A 1 226 ? 55.087 81.354 139.197 1.00 32.82 218 ILE A C 1
ATOM 3811 O O . ILE A 1 226 ? 55.975 80.886 139.914 1.00 30.19 218 ILE A O 1
ATOM 3827 N N . ARG A 1 227 ? 54.012 81.967 139.686 1.00 25.19 219 ARG A N 1
ATOM 3828 C CA . ARG A 1 227 ? 53.742 82.062 141.113 1.00 28.05 219 ARG A CA 1
ATOM 3829 C C . ARG A 1 227 ? 52.476 81.312 141.504 1.00 33.20 219 ARG A C 1
ATOM 3830 O O . ARG A 1 227 ? 52.039 81.405 142.657 1.00 32.32 219 ARG A O 1
ATOM 3851 N N . GLU A 1 228 ? 51.869 80.584 140.570 1.00 29.78 220 GLU A N 1
ATOM 3852 C CA . GLU A 1 228 ? 50.795 79.667 140.909 1.00 39.15 220 GLU A CA 1
ATOM 3853 C C . GLU A 1 228 ? 51.379 78.388 141.494 1.00 40.29 220 GLU A C 1
ATOM 3854 O O . GLU A 1 228 ? 52.454 77.929 141.095 1.00 32.37 220 GLU A O 1
ATOM 3866 N N . GLU A 1 229 ? 50.659 77.815 142.453 1.00 42.37 221 GLU A N 1
ATOM 3867 C CA . GLU A 1 229 ? 51.159 76.667 143.204 1.00 45.18 221 GLU A CA 1
ATOM 3868 C C . GLU A 1 229 ? 50.798 75.374 142.473 1.00 40.10 221 GLU A C 1
ATOM 3869 O O . GLU A 1 229 ? 49.952 74.585 142.896 1.00 40.26 221 GLU A O 1
ATOM 3881 N N . PHE A 1 230 ? 51.478 75.169 141.351 1.00 34.88 222 PHE A N 1
ATOM 3882 C CA . PHE A 1 230 ? 51.277 73.975 140.549 1.00 39.00 222 PHE A CA 1
ATOM 3883 C C . PHE A 1 230 ? 51.964 72.775 141.185 1.00 43.01 222 PHE A C 1
ATOM 3884 O O . PHE A 1 230 ? 53.011 72.896 141.827 1.00 28.92 222 PHE A O 1
ATOM 3901 N N . ASN A 1 231 ? 51.359 71.610 141.001 1.00 30.67 223 ASN A N 1
ATOM 3902 C CA . ASN A 1 231 ? 52.021 70.363 141.342 1.00 31.29 223 ASN A CA 1
ATOM 3903 C C . ASN A 1 231 ? 53.334 70.290 140.568 1.00 30.46 223 ASN A C 1
ATOM 3904 O O . ASN A 1 231 ? 53.313 70.342 139.329 1.00 30.27 223 ASN A O 1
ATOM 3915 N N . PRO A 1 232 ? 54.484 70.172 141.240 1.00 31.86 224 PRO A N 1
ATOM 3916 C CA . PRO A 1 232 ? 55.759 70.298 140.511 1.00 28.03 224 PRO A CA 1
ATOM 3917 C C . PRO A 1 232 ? 55.970 69.237 139.445 1.00 36.08 224 PRO A C 1
ATOM 3918 O O . PRO A 1 232 ? 56.499 69.548 138.371 1.00 35.43 224 PRO A O 1
ATOM 3929 N N . VAL A 1 233 ? 55.579 67.989 139.703 1.00 30.35 225 VAL A N 1
ATOM 3930 C CA . VAL A 1 233 ? 55.816 66.944 138.713 1.00 34.61 225 VAL A CA 1
ATOM 3931 C C . VAL A 1 233 ? 54.836 67.061 137.549 1.00 30.68 225 VAL A C 1
ATOM 3932 O O . VAL A 1 233 ? 55.152 66.654 136.426 1.00 32.63 225 VAL A O 1
ATOM 3945 N N . ASP A 1 234 ? 53.646 67.616 137.784 1.00 33.08 226 ASP A N 1
ATOM 3946 C CA . ASP A 1 234 ? 52.761 67.951 136.672 1.00 29.82 226 ASP A CA 1
ATOM 3947 C C . ASP A 1 234 ? 53.358 69.073 135.832 1.00 36.45 226 ASP A C 1
ATOM 3948 O O . ASP A 1 234 ? 53.370 69.005 134.598 1.00 33.24 226 ASP A O 1
ATOM 3957 N N . LEU A 1 235 ? 53.866 70.117 136.491 1.00 31.89 227 LEU A N 1
ATOM 3958 C CA . LEU A 1 235 ? 54.502 71.214 135.771 1.00 26.78 227 LEU A CA 1
ATOM 3959 C C . LEU A 1 235 ? 55.673 70.716 134.933 1.00 26.15 227 LEU A C 1
ATOM 3960 O O . LEU A 1 235 ? 55.846 71.133 133.782 1.00 30.87 227 LEU A O 1
ATOM 3976 N N . LEU A 1 236 ? 56.487 69.822 135.497 1.00 26.57 228 LEU A N 1
ATOM 3977 C CA . LEU A 1 236 ? 57.679 69.354 134.797 1.00 27.23 228 LEU A CA 1
ATOM 3978 C C . LEU A 1 236 ? 57.332 68.597 133.523 1.00 36.82 228 LEU A C 1
ATOM 3979 O O . LEU A 1 236 ? 58.112 68.610 132.564 1.00 36.16 228 LEU A O 1
ATOM 3995 N N . SER A 1 237 ? 56.171 67.939 133.484 1.00 32.62 229 SER A N 1
ATOM 3996 C CA . SER A 1 237 ? 55.807 67.140 132.319 1.00 32.99 229 SER A CA 1
ATOM 3997 C C . SER A 1 237 ? 55.688 67.977 131.052 1.00 39.71 229 SER A C 1
ATOM 3998 O O . SER A 1 237 ? 55.704 67.417 129.950 1.00 36.78 229 SER A O 1
ATOM 4006 N N . HIS A 1 238 ? 55.565 69.297 131.177 1.00 36.26 230 HIS A N 1
ATOM 4007 C CA . HIS A 1 238 ? 55.386 70.175 130.028 1.00 33.17 230 HIS A CA 1
ATOM 4008 C C . HIS A 1 238 ? 56.700 70.708 129.475 1.00 32.96 230 HIS A C 1
ATOM 4009 O O . HIS A 1 238 ? 56.680 71.554 128.575 1.00 36.40 230 HIS A O 1
ATOM 4023 N N . PHE A 1 239 ? 57.834 70.240 129.989 1.00 30.67 231 PHE A N 1
ATOM 4024 C CA . PHE A 1 239 ? 59.138 70.679 129.526 1.00 31.34 231 PHE A CA 1
ATOM 4025 C C . PHE A 1 239 ? 60.008 69.464 129.237 1.00 30.40 231 PHE A C 1
ATOM 4026 O O . PHE A 1 239 ? 59.786 68.373 129.767 1.00 32.32 231 PHE A O 1
ATOM 4043 N N . ASP A 1 240 ? 60.997 69.667 128.371 1.00 30.38 232 ASP A N 1
ATOM 4044 C CA . ASP A 1 240 ? 62.038 68.675 128.134 1.00 27.83 232 ASP A CA 1
ATOM 4045 C C . ASP A 1 240 ? 63.355 69.026 128.805 1.00 30.33 232 ASP A C 1
ATOM 4046 O O . ASP A 1 240 ? 64.127 68.121 129.140 1.00 31.27 232 ASP A O 1
ATOM 4055 N N . ARG A 1 241 ? 63.622 70.315 129.015 1.00 28.39 233 ARG A N 1
ATOM 4056 C CA . ARG A 1 241 ? 64.905 70.792 129.512 1.00 29.61 233 ARG A CA 1
ATOM 4057 C C . ARG A 1 241 ? 64.680 71.653 130.745 1.00 26.65 233 ARG A C 1
ATOM 4058 O O . ARG A 1 241 ? 63.904 72.614 130.701 1.00 26.50 233 ARG A O 1
ATOM 4079 N N . ILE A 1 242 ? 65.365 71.315 131.837 1.00 25.85 234 ILE A N 1
ATOM 4080 C CA . ILE A 1 242 ? 65.203 71.988 133.120 1.00 27.02 234 ILE A CA 1
ATOM 4081 C C . ILE A 1 242 ? 66.541 72.583 133.535 1.00 27.60 234 ILE A C 1
ATOM 4082 O O . ILE A 1 242 ? 67.593 71.964 133.341 1.00 27.66 234 ILE A O 1
ATOM 4098 N N . TYR A 1 243 ? 66.494 73.782 134.112 1.00 26.02 235 TYR A N 1
ATOM 4099 C CA . TYR A 1 243 ? 67.670 74.462 134.643 1.00 24.79 235 TYR A CA 1
ATOM 4100 C C . TYR A 1 243 ? 67.533 74.603 136.152 1.00 27.84 235 TYR A C 1
ATOM 4101 O O . TYR A 1 243 ? 66.497 75.064 136.642 1.00 27.56 235 TYR A O 1
ATOM 4119 N N . THR A 1 244 ? 68.578 74.215 136.885 1.00 24.64 236 THR A N 1
ATOM 4120 C CA . THR A 1 244 ? 68.557 74.282 138.340 1.00 29.30 236 THR A CA 1
ATOM 4121 C C . THR A 1 244 ? 69.969 74.501 138.864 1.00 26.19 236 THR A C 1
ATOM 4122 O O . THR A 1 244 ? 70.953 74.114 138.226 1.00 26.75 236 THR A O 1
ATOM 4133 N N . VAL A 1 245 ? 70.056 75.128 140.036 1.00 20.92 237 VAL A N 1
ATOM 4134 C CA . VAL A 1 245 ? 71.322 75.268 140.748 1.00 23.66 237 VAL A CA 1
ATOM 4135 C C . VAL A 1 245 ? 71.515 74.031 141.613 1.00 29.79 237 VAL A C 1
ATOM 4136 O O . VAL A 1 245 ? 72.439 73.241 141.387 1.00 22.96 237 VAL A O 1
ATOM 4149 N N . SER A 1 246 ? 70.631 73.847 142.608 1.00 25.35 238 SER A N 1
ATOM 4150 C CA . SER A 1 246 ? 70.776 72.723 143.529 1.00 27.74 238 SER A CA 1
ATOM 4151 C C . SER A 1 246 ? 69.448 72.216 144.090 1.00 23.34 238 SER A C 1
ATOM 4152 O O . SER A 1 246 ? 69.458 71.509 145.106 1.00 24.32 238 SER A O 1
ATOM 4160 N N . SER A 1 247 ? 68.318 72.537 143.465 1.00 19.68 239 SER A N 1
ATOM 4161 C CA . SER A 1 247 ? 67.019 72.196 144.027 1.00 24.59 239 SER A CA 1
ATOM 4162 C C . SER A 1 247 ? 66.737 70.699 143.918 1.00 22.60 239 SER A C 1
ATOM 4163 O O . SER A 1 247 ? 67.128 70.035 142.955 1.00 24.19 239 SER A O 1
ATOM 4171 N N . GLN A 1 248 ? 66.030 70.170 144.922 1.00 25.56 240 GLN A N 1
ATOM 4172 C CA . GLN A 1 248 ? 65.543 68.796 144.838 1.00 20.98 240 GLN A CA 1
ATOM 4173 C C . GLN A 1 248 ? 64.613 68.613 143.647 1.00 22.73 240 GLN A C 1
ATOM 4174 O O . GLN A 1 248 ? 64.470 67.497 143.135 1.00 26.74 240 GLN A O 1
ATOM 4188 N N . MET A 1 249 ? 63.967 69.690 143.195 1.00 25.85 241 MET A N 1
ATOM 4189 C CA . MET A 1 249 ? 63.077 69.586 142.047 1.00 21.85 241 MET A CA 1
ATOM 4190 C C . MET A 1 249 ? 63.829 69.174 140.790 1.00 22.03 241 MET A C 1
ATOM 4191 O O . MET A 1 249 ? 63.216 68.642 139.859 1.00 21.55 241 MET A O 1
ATOM 4205 N N . GLY A 1 250 ? 65.143 69.406 140.745 1.00 24.67 242 GLY A N 1
ATOM 4206 C CA . GLY A 1 250 ? 65.938 68.893 139.641 1.00 24.43 242 GLY A CA 1
ATOM 4207 C C . GLY A 1 250 ? 65.950 67.378 139.594 1.00 28.80 242 GLY A C 1
ATOM 4208 O O . GLY A 1 250 ? 65.898 66.779 138.517 1.00 27.13 242 GLY A O 1
ATOM 4212 N N . PHE A 1 251 ? 66.017 66.734 140.762 1.00 26.25 243 PHE A N 1
ATOM 4213 C CA . PHE A 1 251 ? 65.955 65.277 140.792 1.00 26.12 243 PHE A CA 1
ATOM 4214 C C . PHE A 1 251 ? 64.560 64.781 140.439 1.00 24.85 243 PHE A C 1
ATOM 4215 O O . PHE A 1 251 ? 64.414 63.747 139.778 1.00 25.65 243 PHE A O 1
ATOM 4232 N N . GLU A 1 252 ? 63.522 65.500 140.872 1.00 25.46 244 GLU A N 1
ATOM 4233 C CA . GLU A 1 252 ? 62.166 65.135 140.477 1.00 24.07 244 GLU A CA 1
ATOM 4234 C C . GLU A 1 252 ? 62.008 65.197 138.963 1.00 27.72 244 GLU A C 1
ATOM 4235 O O . GLU A 1 252 ? 61.313 64.366 138.367 1.00 33.07 244 GLU A O 1
ATOM 4247 N N . GLY A 1 253 ? 62.661 66.167 138.321 1.00 27.83 245 GLY A N 1
ATOM 4248 C CA . GLY A 1 253 ? 62.683 66.192 136.868 1.00 29.08 245 GLY A CA 1
ATOM 4249 C C . GLY A 1 253 ? 63.477 65.040 136.282 1.00 26.87 245 GLY A C 1
ATOM 4250 O O . GLY A 1 253 ? 63.066 64.429 135.291 1.00 29.91 245 GLY A O 1
ATOM 4254 N N . LEU A 1 254 ? 64.624 64.723 136.887 1.00 30.51 246 LEU A N 1
ATOM 4255 C CA . LEU A 1 254 ? 65.417 63.587 136.427 1.00 31.71 246 LEU A CA 1
ATOM 4256 C C . LEU A 1 254 ? 64.617 62.292 136.517 1.00 28.20 246 LEU A C 1
ATOM 4257 O O . LEU A 1 254 ? 64.691 61.442 135.622 1.00 25.86 246 LEU A O 1
ATOM 4273 N N . MET A 1 255 ? 63.840 62.129 137.591 1.00 28.66 247 MET A N 1
ATOM 4274 C CA . MET A 1 255 ? 63.021 60.932 137.747 1.00 31.32 247 MET A CA 1
ATOM 4275 C C . MET A 1 255 ? 61.997 60.797 136.628 1.00 37.46 247 MET A C 1
ATOM 4276 O O . MET A 1 255 ? 61.557 59.683 136.323 1.00 34.78 247 MET A O 1
ATOM 4290 N N . LEU A 1 256 ? 61.606 61.909 136.008 1.00 28.88 248 LEU A N 1
ATOM 4291 C CA . LEU A 1 256 ? 60.687 61.891 134.879 1.00 31.39 248 LEU A CA 1
ATOM 4292 C C . LEU A 1 256 ? 61.410 61.840 133.537 1.00 33.61 248 LEU A C 1
ATOM 4293 O O . LEU A 1 256 ? 60.763 61.974 132.493 1.00 40.67 248 LEU A O 1
ATOM 4309 N N . GLY A 1 257 ? 62.728 61.651 133.540 1.00 29.54 249 GLY A N 1
ATOM 4310 C CA . GLY A 1 257 ? 63.474 61.521 132.303 1.00 32.13 249 GLY A CA 1
ATOM 4311 C C . GLY A 1 257 ? 63.786 62.819 131.595 1.00 46.66 249 GLY A C 1
ATOM 4312 O O . GLY A 1 257 ? 64.114 62.797 130.405 1.00 39.75 249 GLY A O 1
ATOM 4316 N N . LYS A 1 258 ? 63.697 63.951 132.284 1.00 32.61 250 LYS A N 1
ATOM 4317 C CA . LYS A 1 258 ? 63.992 65.233 131.665 1.00 27.95 250 LYS A CA 1
ATOM 4318 C C . LYS A 1 258 ? 65.499 65.470 131.607 1.00 32.02 250 LYS A C 1
ATOM 4319 O O . LYS A 1 258 ? 66.283 64.853 132.333 1.00 29.89 250 LYS A O 1
ATOM 4338 N N . GLU A 1 259 ? 65.899 66.375 130.716 1.00 30.44 251 GLU A N 1
ATOM 4339 C CA . GLU A 1 259 ? 67.279 66.840 130.668 1.00 32.49 251 GLU A CA 1
ATOM 4340 C C . GLU A 1 259 ? 67.471 67.905 131.740 1.00 32.45 251 GLU A C 1
ATOM 4341 O O . GLU A 1 259 ? 66.815 68.951 131.705 1.00 32.74 251 GLU A O 1
ATOM 4353 N N . VAL A 1 260 ? 68.364 67.642 132.690 1.00 31.86 252 VAL A N 1
ATOM 4354 C CA . VAL A 1 260 ? 68.558 68.503 133.851 1.00 27.07 252 VAL A CA 1
ATOM 4355 C C . VAL A 1 260 ? 69.944 69.123 133.756 1.00 28.99 252 VAL A C 1
ATOM 4356 O O . VAL A 1 260 ? 70.956 68.411 133.757 1.00 26.15 252 VAL A O 1
ATOM 4369 N N . ILE A 1 261 ? 69.986 70.449 133.679 1.00 27.88 253 ILE A N 1
ATOM 4370 C CA . ILE A 1 261 ? 71.232 71.198 133.578 1.00 27.21 253 ILE A CA 1
ATOM 4371 C C . ILE A 1 261 ? 71.496 71.813 134.947 1.00 29.45 253 ILE A C 1
ATOM 4372 O O . ILE A 1 261 ? 70.762 72.702 135.393 1.00 26.49 253 ILE A O 1
ATOM 4388 N N . CYS A 1 262 ? 72.540 71.330 135.618 1.00 26.57 254 CYS A N 1
ATOM 4389 C CA . CYS A 1 262 ? 72.848 71.713 136.990 1.00 24.26 254 CYS A CA 1
ATOM 4390 C C . CYS A 1 262 ? 73.968 72.742 137.008 1.00 26.48 254 CYS A C 1
ATOM 4391 O O . CYS A 1 262 ? 75.030 72.523 136.416 1.00 26.15 254 CYS A O 1
ATOM 4399 N N . PHE A 1 263 ? 73.734 73.853 137.706 1.00 23.70 255 PHE A N 1
ATOM 4400 C CA . PHE A 1 263 ? 74.746 74.887 137.869 1.00 27.05 255 PHE A CA 1
ATOM 4401 C C . PHE A 1 263 ? 75.439 74.832 139.223 1.00 27.56 255 PHE A C 1
ATOM 4402 O O . PHE A 1 263 ? 76.489 75.465 139.390 1.00 29.13 255 PHE A O 1
ATOM 4419 N N . GLY A 1 264 ? 74.871 74.107 140.186 1.00 25.75 256 GLY A N 1
ATOM 4420 C CA . GLY A 1 264 ? 75.577 73.689 141.372 1.00 32.77 256 GLY A CA 1
ATOM 4421 C C . GLY A 1 264 ? 75.878 72.201 141.342 1.00 30.18 256 GLY A C 1
ATOM 4422 O O . GLY A 1 264 ? 75.769 71.534 140.312 1.00 29.78 256 GLY A O 1
ATOM 4426 N N . MET A 1 265 ? 76.256 71.678 142.509 1.00 22.84 257 MET A N 1
ATOM 4427 C CA . MET A 1 265 ? 76.579 70.262 142.673 1.00 29.37 257 MET A CA 1
ATOM 4428 C C . MET A 1 265 ? 75.658 69.655 143.728 1.00 25.43 257 MET A C 1
ATOM 4429 O O . MET A 1 265 ? 76.094 69.330 144.841 1.00 27.76 257 MET A O 1
ATOM 4443 N N . PRO A 1 266 ? 74.368 69.494 143.409 1.00 22.46 258 PRO A N 1
ATOM 4444 C CA . PRO A 1 266 ? 73.449 68.841 144.352 1.00 23.35 258 PRO A CA 1
ATOM 4445 C C . PRO A 1 266 ? 73.722 67.351 144.503 1.00 24.82 258 PRO A C 1
ATOM 4446 O O . PRO A 1 266 ? 74.627 66.810 143.862 1.00 23.62 258 PRO A O 1
ATOM 4457 N N . PHE A 1 267 ? 72.935 66.670 145.340 1.00 22.53 259 PHE A N 1
ATOM 4458 C CA . PHE A 1 267 ? 73.239 65.282 145.673 1.00 22.90 259 PHE A CA 1
ATOM 4459 C C . PHE A 1 267 ? 73.163 64.375 144.453 1.00 23.71 259 PHE A C 1
ATOM 4460 O O . PHE A 1 267 ? 73.829 63.335 144.412 1.00 28.67 259 PHE A O 1
ATOM 4477 N N . TYR A 1 268 ? 72.374 64.752 143.451 1.00 23.88 260 TYR A N 1
ATOM 4478 C CA . TYR A 1 268 ? 72.152 63.925 142.273 1.00 21.21 260 TYR A CA 1
ATOM 4479 C C . TYR A 1 268 ? 73.042 64.308 141.098 1.00 29.54 260 TYR A C 1
ATOM 4480 O O . TYR A 1 268 ? 72.963 63.666 140.045 1.00 26.00 260 TYR A O 1
ATOM 4498 N N . ALA A 1 269 ? 73.873 65.333 141.244 1.00 24.29 261 ALA A N 1
ATOM 4499 C CA . ALA A 1 269 ? 74.779 65.746 140.185 1.00 22.35 261 ALA A CA 1
ATOM 4500 C C . ALA A 1 269 ? 76.107 65.003 140.299 1.00 28.43 261 ALA A C 1
ATOM 4501 O O . ALA A 1 269 ? 76.465 64.475 141.35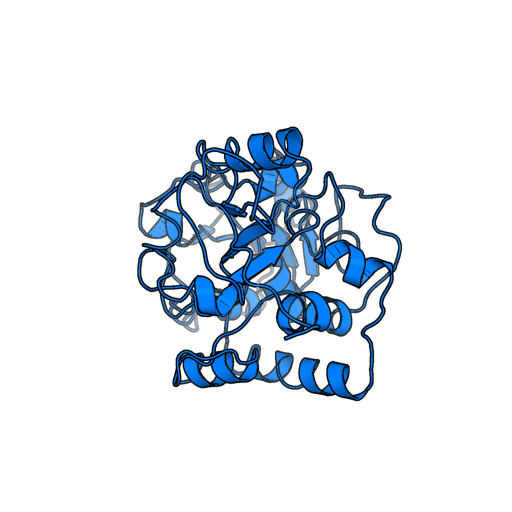4 1.00 25.87 261 ALA A O 1
ATOM 4508 N N . GLY A 1 270 ? 76.836 64.966 139.186 1.00 26.15 262 GLY A N 1
ATOM 4509 C CA . GLY A 1 270 ? 78.156 64.368 139.161 1.00 26.35 262 GLY A CA 1
ATOM 4510 C C . GLY A 1 270 ? 78.185 62.862 139.043 1.00 29.02 262 GLY A C 1
ATOM 4511 O O . GLY A 1 270 ? 79.250 62.265 139.241 1.00 28.19 262 GLY A O 1
ATOM 4515 N N . TRP A 1 271 ? 77.059 62.226 138.721 1.00 25.32 263 TRP A N 1
ATOM 4516 C CA . TRP A 1 271 ? 76.991 60.779 138.568 1.00 28.74 263 TRP A CA 1
ATOM 4517 C C . TRP A 1 271 ? 76.810 60.354 137.116 1.00 29.49 263 TRP A C 1
ATOM 4518 O O . TRP A 1 271 ? 76.635 59.160 136.846 1.00 31.31 263 TRP A O 1
ATOM 4539 N N . GLY A 1 272 ? 76.854 61.300 136.178 1.00 27.18 264 GLY A N 1
ATOM 4540 C CA . GLY A 1 272 ? 76.711 61.005 134.768 1.00 30.67 264 GLY A CA 1
ATOM 4541 C C . GLY A 1 272 ? 75.311 61.170 134.216 1.00 38.32 264 GLY A C 1
ATOM 4542 O O . GLY A 1 272 ? 75.096 60.886 133.033 1.00 33.72 264 GLY A O 1
ATOM 4546 N N . LEU A 1 273 ? 74.358 61.626 135.028 1.00 32.63 265 LEU A N 1
ATOM 4547 C CA . LEU A 1 273 ? 72.972 61.771 134.602 1.00 27.64 265 LEU A CA 1
ATOM 4548 C C . LEU A 1 273 ? 72.577 63.215 134.324 1.00 32.08 265 LEU A C 1
ATOM 4549 O O . LEU A 1 273 ? 71.472 63.452 133.824 1.00 31.21 265 LEU A O 1
ATOM 4565 N N . THR A 1 274 ? 73.447 64.174 134.626 1.00 31.11 266 THR A N 1
ATOM 4566 C CA . THR A 1 274 ? 73.133 65.588 134.510 1.00 27.90 266 THR A CA 1
ATOM 4567 C C . THR A 1 274 ? 74.208 66.291 133.696 1.00 29.64 266 THR A C 1
ATOM 4568 O O . THR A 1 274 ? 75.324 65.793 133.535 1.00 29.82 266 THR A O 1
ATOM 4579 N N . ARG A 1 275 ? 73.857 67.466 133.185 1.00 30.62 267 ARG A N 1
ATOM 4580 C CA . ARG A 1 275 ? 74.822 68.350 132.544 1.00 35.49 267 ARG A CA 1
ATOM 4581 C C . ARG A 1 275 ? 75.347 69.296 133.615 1.00 36.00 267 ARG A C 1
ATOM 4582 O O . ARG A 1 275 ? 74.628 70.192 134.070 1.00 31.07 267 ARG A O 1
ATOM 4603 N N . ASP A 1 276 ? 76.594 69.090 134.026 1.00 32.88 268 ASP A N 1
ATOM 4604 C CA . ASP A 1 276 ? 77.138 69.713 135.225 1.00 33.78 268 ASP A CA 1
ATOM 4605 C C . ASP A 1 276 ? 78.056 70.871 134.858 1.00 37.43 268 ASP A C 1
ATOM 4606 O O . ASP A 1 276 ? 78.970 70.713 134.040 1.00 30.07 268 ASP A O 1
ATOM 4615 N N . GLY A 1 277 ? 77.806 72.031 135.466 1.00 32.58 269 GLY A N 1
ATOM 4616 C CA . GLY A 1 277 ? 78.725 73.150 135.411 1.00 36.37 269 GLY A CA 1
ATOM 4617 C C . GLY A 1 277 ? 79.769 73.147 136.499 1.00 43.76 269 GLY A C 1
ATOM 4618 O O . GLY A 1 277 ? 80.718 73.935 136.445 1.00 44.34 269 GLY A O 1
ATOM 4622 N N . LYS A 1 278 ? 79.609 72.280 137.494 1.00 34.89 270 LYS A N 1
ATOM 4623 C CA . LYS A 1 278 ? 80.574 72.097 138.565 1.00 32.17 270 LYS A CA 1
ATOM 4624 C C . LYS A 1 278 ? 81.188 70.708 138.467 1.00 38.84 270 LYS A C 1
ATOM 4625 O O . LYS A 1 278 ? 80.661 69.815 137.798 1.00 35.65 270 LYS A O 1
ATOM 4644 N N . ARG A 1 279 ? 82.313 70.535 139.151 1.00 37.84 271 ARG A N 1
ATOM 4645 C CA . ARG A 1 279 ? 83.035 69.274 139.173 1.00 37.24 271 ARG A CA 1
ATOM 4646 C C . ARG A 1 279 ? 83.133 68.778 140.608 1.00 34.57 271 ARG A C 1
ATOM 4647 O O . ARG A 1 279 ? 83.240 69.570 141.550 1.00 36.19 271 ARG A O 1
ATOM 4668 N N . CYS A 1 280 ? 83.083 67.457 140.771 1.00 34.32 272 CYS A N 1
ATOM 4669 C CA . CYS A 1 280 ? 83.269 66.818 142.076 1.00 32.22 272 CYS A CA 1
ATOM 4670 C C . CYS A 1 280 ? 84.083 65.550 141.831 1.00 33.99 272 CYS A C 1
ATOM 4671 O O . CYS A 1 280 ? 83.527 64.481 141.568 1.00 29.07 272 CYS A O 1
ATOM 4679 N N . GLU A 1 281 ? 85.409 65.681 141.920 1.00 34.44 273 GLU A N 1
ATOM 4680 C CA . GLU A 1 281 ? 86.295 64.562 141.623 1.00 39.71 273 GLU A CA 1
ATOM 4681 C C . GLU A 1 281 ? 86.073 63.381 142.559 1.00 38.08 273 GLU A C 1
ATOM 4682 O O . GLU A 1 281 ? 86.385 62.244 142.189 1.00 33.16 273 GLU A O 1
ATOM 4694 N N . ARG A 1 282 ? 85.548 63.624 143.760 1.00 29.16 274 ARG A N 1
ATOM 4695 C CA . ARG A 1 282 ? 85.314 62.544 144.710 1.00 31.70 274 ARG A CA 1
ATOM 4696 C C . ARG A 1 282 ? 84.225 61.588 144.241 1.00 28.45 274 ARG A C 1
ATOM 4697 O O . ARG A 1 282 ? 84.185 60.440 144.698 1.00 33.15 274 ARG A O 1
ATOM 4718 N N . ARG A 1 283 ? 83.348 62.031 143.343 1.00 28.32 275 ARG A N 1
ATOM 4719 C CA . ARG A 1 283 ? 82.287 61.188 142.799 1.00 27.10 275 ARG A CA 1
ATOM 4720 C C . ARG A 1 283 ? 82.793 60.560 141.506 1.00 30.08 275 ARG A C 1
ATOM 4721 O O . ARG A 1 283 ? 82.952 61.248 140.491 1.00 32.67 275 ARG A O 1
ATOM 4742 N N . LYS A 1 284 ? 83.053 59.257 141.544 1.00 31.04 276 LYS A N 1
ATOM 4743 C CA . LYS A 1 284 ? 83.701 58.555 140.443 1.00 35.30 276 LYS A CA 1
ATOM 4744 C C . LYS A 1 284 ? 82.803 57.545 139.748 1.00 37.23 276 LYS A C 1
ATOM 4745 O O . LYS A 1 284 ? 82.856 57.424 138.522 1.00 59.71 276 LYS A O 1
ATOM 4764 N N . ARG A 1 285 ? 81.976 56.820 140.494 1.00 42.48 277 ARG A N 1
ATOM 4765 C CA . ARG A 1 285 ? 81.149 55.773 139.912 1.00 36.97 277 ARG A CA 1
ATOM 4766 C C . ARG A 1 285 ? 79.973 56.376 139.155 1.00 38.16 277 ARG A C 1
ATOM 4767 O O . ARG A 1 285 ? 79.259 57.234 139.681 1.00 39.01 277 ARG A O 1
ATOM 4788 N N . ARG A 1 286 ? 79.778 55.927 137.918 1.00 34.10 278 ARG A N 1
ATOM 4789 C CA . ARG A 1 286 ? 78.611 56.318 137.143 1.00 34.29 278 ARG A CA 1
ATOM 4790 C C . ARG A 1 286 ? 77.406 55.508 137.600 1.00 32.76 278 ARG A C 1
ATOM 4791 O O . ARG A 1 286 ? 77.515 54.309 137.875 1.00 32.73 278 ARG A O 1
ATOM 4812 N N . ARG A 1 287 ? 76.253 56.167 137.681 1.00 30.20 279 ARG A N 1
ATOM 4813 C CA . ARG A 1 287 ? 75.037 55.534 138.169 1.00 32.27 279 ARG A CA 1
ATOM 4814 C C . ARG A 1 287 ? 73.890 55.772 137.199 1.00 32.93 279 ARG A C 1
ATOM 4815 O O . ARG A 1 287 ? 73.795 56.825 136.562 1.00 31.32 279 ARG A O 1
ATOM 4836 N N . THR A 1 288 ? 73.022 54.770 137.091 1.00 29.93 280 THR A N 1
ATOM 4837 C CA . THR A 1 288 ? 71.772 54.921 136.368 1.00 34.36 280 THR A CA 1
ATOM 4838 C C . THR A 1 288 ? 70.760 55.668 137.229 1.00 27.96 280 THR A C 1
ATOM 4839 O O . THR A 1 288 ? 70.906 55.783 138.449 1.00 26.64 280 THR A O 1
ATOM 4850 N N . LEU A 1 289 ? 69.714 56.175 136.575 1.00 30.60 281 LEU A N 1
ATOM 4851 C CA . LEU A 1 289 ? 68.652 56.854 137.308 1.00 33.84 281 LEU A CA 1
ATOM 4852 C C . LEU A 1 289 ? 68.035 55.922 138.342 1.00 28.94 281 LEU A C 1
ATOM 4853 O O . LEU A 1 289 ? 67.825 56.307 139.498 1.00 27.15 281 LEU A O 1
ATOM 4869 N N . LEU A 1 290 ? 67.745 54.682 137.944 1.00 26.39 282 LEU A N 1
ATOM 4870 C CA . LEU A 1 290 ? 67.146 53.736 138.878 1.00 27.37 282 LEU A CA 1
ATOM 4871 C C . LEU A 1 290 ? 68.057 53.494 140.075 1.00 28.19 282 LEU A C 1
ATOM 4872 O O . LEU A 1 290 ? 67.589 53.433 141.217 1.00 26.39 282 LEU A O 1
ATOM 4888 N N . GLU A 1 291 ? 69.364 53.368 139.837 1.00 23.07 283 GLU A N 1
ATOM 4889 C CA . GLU A 1 291 ? 70.294 53.151 140.941 1.00 26.49 283 GLU A CA 1
ATOM 4890 C C . GLU A 1 291 ? 70.353 54.368 141.854 1.00 34.84 283 GLU A C 1
ATOM 4891 O O . GLU A 1 291 ? 70.323 54.232 143.082 1.00 26.47 283 GLU A O 1
ATOM 4903 N N . LEU A 1 292 ? 70.436 55.564 141.270 1.00 23.07 284 LEU A N 1
ATOM 4904 C CA . LEU A 1 292 ? 70.444 56.786 142.066 1.00 21.68 284 LEU A CA 1
ATOM 4905 C C . LEU A 1 292 ? 69.168 56.903 142.890 1.00 25.47 284 LEU A C 1
ATOM 4906 O O . LEU A 1 292 ? 69.209 57.219 144.084 1.00 23.36 284 LEU A O 1
ATOM 4922 N N . PHE A 1 293 ? 68.021 56.640 142.263 1.00 26.26 285 PHE A N 1
ATOM 4923 C CA . PHE A 1 293 ? 66.749 56.697 142.975 1.00 27.54 285 PHE A CA 1
ATOM 4924 C C . PHE A 1 293 ? 66.694 55.671 144.101 1.00 32.22 285 PHE A C 1
ATOM 4925 O O . PHE A 1 293 ? 66.218 55.972 145.202 1.00 27.07 285 PHE A O 1
ATOM 4942 N N . ALA A 1 294 ? 67.173 54.450 143.847 1.00 23.64 286 ALA A N 1
ATOM 4943 C CA . ALA A 1 294 ? 67.123 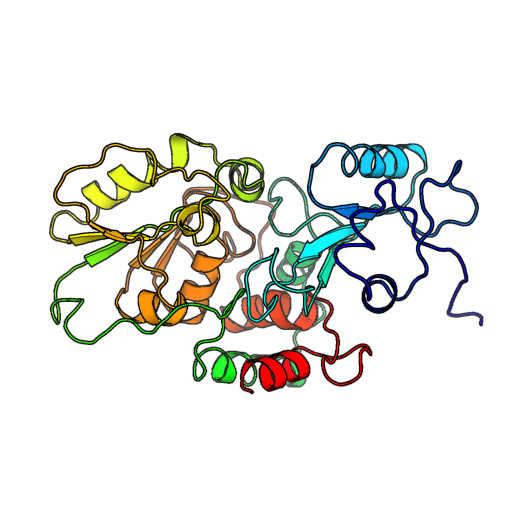53.405 144.865 1.00 21.58 286 ALA A CA 1
ATOM 4944 C C . ALA A 1 294 ? 67.881 53.822 146.120 1.00 20.97 286 ALA A C 1
ATOM 4945 O O . ALA A 1 294 ? 67.369 53.705 147.239 1.00 22.85 286 ALA A O 1
ATOM 4952 N N . ALA A 1 295 ? 69.110 54.311 145.956 1.00 23.78 287 ALA A N 1
ATOM 4953 C CA . ALA A 1 295 ? 69.892 54.736 147.112 1.00 28.64 287 ALA A CA 1
ATOM 4954 C C . ALA A 1 295 ? 69.279 55.967 147.772 1.00 24.82 287 ALA A C 1
ATOM 4955 O O . ALA A 1 295 ? 69.145 56.025 149.000 1.00 24.49 287 ALA A O 1
ATOM 4962 N N . ALA A 1 296 ? 68.893 56.960 146.969 1.00 21.73 288 ALA A N 1
ATOM 4963 C CA . ALA A 1 296 ? 68.498 58.250 147.526 1.00 23.46 288 ALA A CA 1
ATOM 4964 C C . ALA A 1 296 ? 67.130 58.185 148.196 1.00 23.82 288 ALA A C 1
ATOM 4965 O O . ALA A 1 296 ? 66.922 58.800 149.249 1.00 23.57 288 ALA A O 1
ATOM 4972 N N . TYR A 1 297 ? 66.180 57.461 147.603 1.00 26.42 289 TYR A N 1
ATOM 4973 C CA . TYR A 1 297 ? 64.807 57.464 148.098 1.00 23.20 289 TYR A CA 1
ATOM 4974 C C . TYR A 1 297 ? 64.435 56.218 148.894 1.00 24.69 289 TYR A C 1
ATOM 4975 O O . TYR A 1 297 ? 63.606 56.311 149.804 1.00 26.75 289 TYR A O 1
ATOM 4993 N N . LEU A 1 298 ? 65.016 55.056 148.591 1.00 26.23 290 LEU A N 1
ATOM 4994 C CA . LEU A 1 298 ? 64.669 53.843 149.327 1.00 23.92 290 LEU A CA 1
ATOM 4995 C C . LEU A 1 298 ? 65.593 53.594 150.519 1.00 29.19 290 LEU A C 1
ATOM 4996 O O . LEU A 1 298 ? 65.117 53.348 151.632 1.00 31.22 290 LEU A O 1
ATOM 5012 N N . LEU A 1 299 ? 66.908 53.655 150.309 1.00 23.51 291 LEU A N 1
ATOM 5013 C CA . LEU A 1 299 ? 67.865 53.282 151.348 1.00 26.19 291 LEU A CA 1
ATOM 5014 C C . LEU A 1 299 ? 68.211 54.430 152.290 1.00 25.08 291 LEU A C 1
ATOM 5015 O O . LEU A 1 299 ? 68.328 54.222 153.503 1.00 22.48 291 LEU A O 1
ATOM 5031 N N . TYR A 1 300 ? 68.389 55.640 151.751 1.00 23.50 292 TYR A N 1
ATOM 5032 C CA . TYR A 1 300 ? 68.975 56.722 152.539 1.00 21.32 292 TYR A CA 1
ATOM 5033 C C . TYR A 1 300 ? 68.015 57.244 153.602 1.00 37.92 292 TYR A C 1
ATOM 5034 O O . TYR A 1 300 ? 68.417 57.332 154.774 1.00 24.13 292 TYR A O 1
ATOM 5052 N N . PRO A 1 301 ? 66.765 57.582 153.294 1.00 24.95 293 PRO A N 1
ATOM 5053 C CA . PRO A 1 301 ? 65.873 58.116 154.328 1.00 24.56 293 PRO A CA 1
ATOM 5054 C C . PRO A 1 301 ? 65.332 57.022 155.235 1.00 26.26 293 PRO A C 1
ATOM 5055 O O . PRO A 1 301 ? 65.310 55.839 154.892 1.00 28.79 293 PRO A O 1
ATOM 5066 N N . ARG A 1 302 ? 64.883 57.448 156.414 1.00 30.25 294 ARG A N 1
ATOM 5067 C CA . ARG A 1 302 ? 64.209 56.569 157.363 1.00 29.72 294 ARG A CA 1
ATOM 5068 C C . ARG A 1 302 ? 62.718 56.877 157.338 1.00 28.59 294 ARG A C 1
ATOM 5069 O O . ARG A 1 302 ? 62.307 58.008 157.622 1.00 25.20 294 ARG A O 1
ATOM 5090 N N . TYR A 1 303 ? 61.916 55.875 156.999 1.00 27.51 295 TYR A N 1
ATOM 5091 C CA . TYR A 1 303 ? 60.478 56.037 156.865 1.00 21.92 295 TYR A CA 1
ATOM 5092 C C . TYR A 1 303 ? 59.751 55.474 158.077 1.00 27.86 295 TYR A C 1
ATOM 5093 O O . TYR A 1 303 ? 60.167 54.474 158.668 1.00 29.04 295 TYR A O 1
ATOM 5111 N N . ILE A 1 304 ? 58.657 56.133 158.441 1.00 30.71 296 ILE A N 1
ATOM 5112 C CA A ILE A 1 304 ? 57.724 55.620 159.435 0.64 27.44 296 ILE A CA 1
ATOM 5113 C CA B ILE A 1 304 ? 57.727 55.614 159.435 0.36 29.54 296 ILE A CA 1
ATOM 5114 C C . ILE A 1 304 ? 56.451 55.216 158.712 1.00 30.32 296 ILE A C 1
ATOM 5115 O O . ILE A 1 304 ? 56.103 55.773 157.665 1.00 29.40 296 ILE A O 1
ATOM 5146 N N . ASN A 1 305 ? 55.766 54.227 159.264 1.00 31.63 297 ASN A N 1
ATOM 5147 C CA . ASN A 1 305 ? 54.459 53.870 158.741 1.00 32.05 297 ASN A CA 1
ATOM 5148 C C . ASN A 1 305 ? 53.463 54.879 159.300 1.00 28.59 297 ASN A C 1
ATOM 5149 O O . ASN A 1 305 ? 53.162 54.842 160.500 1.00 30.99 297 ASN A O 1
ATOM 5160 N N . PRO A 1 306 ? 52.948 55.806 158.487 1.00 25.93 298 PRO A N 1
ATOM 5161 C CA . PRO A 1 306 ? 52.090 56.860 159.055 1.00 30.51 298 PRO A CA 1
ATOM 5162 C C . PRO A 1 306 ? 50.877 56.317 159.782 1.00 43.83 298 PRO A C 1
ATOM 5163 O O . PRO A 1 306 ? 50.354 56.984 160.682 1.00 39.42 298 PRO A O 1
ATOM 5174 N N . ALA A 1 307 ? 50.420 55.117 159.426 1.00 34.74 299 ALA A N 1
ATOM 5175 C CA . ALA A 1 307 ? 49.211 54.557 160.014 1.00 37.88 299 ALA A CA 1
ATOM 5176 C C . ALA A 1 307 ? 49.449 53.948 161.388 1.00 37.26 299 ALA A C 1
ATOM 5177 O O . ALA A 1 307 ? 48.496 53.816 162.164 1.00 38.37 299 ALA A O 1
ATOM 5184 N N . THR A 1 308 ? 50.691 53.585 161.709 1.00 33.14 300 THR A N 1
ATOM 5185 C CA . THR A 1 308 ? 51.009 52.923 162.964 1.00 32.62 300 THR A CA 1
ATOM 5186 C C . THR A 1 308 ? 51.977 53.699 163.843 1.00 44.27 300 THR A C 1
ATOM 5187 O O . THR A 1 308 ? 52.067 53.399 165.038 1.00 29.55 300 THR A O 1
ATOM 5198 N N . GLY A 1 309 ? 52.692 54.680 163.297 1.00 34.83 301 GLY A N 1
ATOM 5199 C CA . GLY A 1 309 ? 53.711 55.377 164.053 1.00 30.09 301 GLY A CA 1
ATOM 5200 C C . GLY A 1 309 ? 54.968 54.580 164.313 1.00 37.47 301 GLY A C 1
ATOM 5201 O O . GLY A 1 309 ? 55.796 55.009 165.123 1.00 37.59 301 GLY A O 1
ATOM 5205 N N . LYS A 1 310 ? 55.139 53.440 163.659 1.00 31.91 302 LYS A N 1
ATOM 5206 C CA . LYS A 1 310 ? 56.303 52.587 163.813 1.00 34.43 302 LYS A CA 1
ATOM 5207 C C . LYS A 1 310 ? 57.179 52.622 162.566 1.00 29.82 302 LYS A C 1
ATOM 5208 O O . LYS A 1 310 ? 56.747 53.068 161.496 1.00 30.59 302 LYS A O 1
ATOM 5227 N N . PRO A 1 311 ? 58.424 52.160 162.667 1.00 33.53 303 PRO A N 1
ATOM 5228 C CA . PRO A 1 311 ? 59.311 52.180 161.497 1.00 33.63 303 PRO A CA 1
ATOM 5229 C C . PRO A 1 311 ? 58.704 51.436 160.316 1.00 37.40 303 PRO A C 1
ATOM 5230 O O . PRO A 1 311 ? 58.104 50.370 160.468 1.00 33.17 303 PRO A O 1
ATOM 5241 N N . GLY A 1 312 ? 58.867 52.016 159.129 1.00 29.06 304 GLY A N 1
ATOM 5242 C CA . GLY A 1 312 ? 58.339 51.426 157.914 1.00 27.05 304 GLY A CA 1
ATOM 5243 C C . GLY A 1 312 ? 59.253 51.611 156.721 1.00 26.96 304 GLY A C 1
ATOM 5244 O O . GLY A 1 312 ? 60.472 51.730 156.878 1.00 30.81 304 GLY A O 1
ATOM 5248 N N . ASN A 1 313 ? 58.675 51.640 155.520 1.00 29.50 305 ASN A N 1
ATOM 5249 C CA . ASN A 1 313 ? 59.440 51.772 154.288 1.00 25.94 305 ASN A CA 1
ATOM 5250 C C . ASN A 1 313 ? 58.734 52.765 153.375 1.00 25.99 305 ASN A C 1
ATOM 5251 O O . ASN A 1 313 ? 57.665 53.292 153.700 1.00 29.25 305 ASN A O 1
ATOM 5262 N N . ILE A 1 314 ? 59.341 53.015 152.212 1.00 25.80 306 ILE A N 1
ATOM 5263 C CA . ILE A 1 314 ? 58.832 54.041 151.308 1.00 26.57 306 ILE A CA 1
ATOM 5264 C C . ILE A 1 314 ? 57.407 53.730 150.876 1.00 30.67 306 ILE A C 1
ATOM 5265 O O . ILE A 1 314 ? 56.608 54.644 150.638 1.00 25.90 306 ILE A O 1
ATOM 5281 N N . PHE A 1 315 ? 57.061 52.446 150.762 1.00 25.83 307 PHE A N 1
ATOM 5282 C CA . PHE A 1 315 ? 55.732 52.077 150.289 1.00 30.90 307 PHE A CA 1
ATOM 5283 C C . PHE A 1 315 ? 54.654 52.419 151.309 1.00 26.31 307 PHE A C 1
ATOM 5284 O O . PHE A 1 315 ? 53.504 52.666 150.929 1.00 29.28 307 PHE A O 1
ATOM 5301 N N . ASP A 1 316 ? 54.997 52.445 152.598 1.00 29.26 308 ASP A N 1
ATOM 5302 C CA . ASP A 1 316 ? 54.032 52.880 153.603 1.00 30.51 308 ASP A CA 1
ATOM 5303 C C . ASP A 1 316 ? 53.677 54.349 153.416 1.00 30.37 308 ASP A C 1
ATOM 5304 O O . ASP A 1 316 ? 52.510 54.738 153.544 1.00 33.69 308 ASP A O 1
ATOM 5313 N N . VAL A 1 317 ? 54.673 55.182 153.109 1.00 29.41 309 VAL A N 1
ATOM 5314 C CA . VAL A 1 317 ? 54.417 56.605 152.917 1.00 29.59 309 VAL A CA 1
ATOM 5315 C C . VAL A 1 317 ? 53.712 56.848 151.589 1.00 35.06 309 VAL A C 1
ATOM 5316 O O . VAL A 1 317 ? 52.802 57.681 151.500 1.00 42.16 309 VAL A O 1
ATOM 5329 N N . ILE A 1 318 ? 54.113 56.130 150.536 1.00 25.06 310 ILE A N 1
ATOM 5330 C CA . ILE A 1 318 ? 53.436 56.269 149.249 1.00 33.14 310 ILE A CA 1
ATOM 5331 C C . ILE A 1 318 ? 51.949 55.977 149.406 1.00 39.19 310 ILE A C 1
ATOM 5332 O O . ILE A 1 318 ? 51.096 56.785 149.023 1.00 41.24 310 ILE A O 1
ATOM 5348 N N . ASN A 1 319 ? 51.617 54.817 149.979 1.00 36.07 311 ASN A N 1
ATOM 5349 C CA . ASN A 1 319 ? 50.213 54.473 150.180 1.00 39.21 311 ASN A CA 1
ATOM 5350 C C . ASN A 1 319 ? 49.488 55.534 150.996 1.00 44.01 311 ASN A C 1
ATOM 5351 O O . ASN A 1 319 ? 48.301 55.789 150.767 1.00 38.58 311 ASN A O 1
ATOM 5362 N N . HIS A 1 320 ? 50.181 56.163 151.947 1.00 42.15 312 HIS A N 1
ATOM 5363 C CA . HIS A 1 320 ? 49.566 57.234 152.723 1.00 45.07 312 HIS A CA 1
ATOM 5364 C C . HIS A 1 320 ? 49.355 58.480 151.872 1.00 46.14 312 HIS A C 1
ATOM 5365 O O . HIS A 1 320 ? 48.318 59.145 151.983 1.00 44.83 312 HIS A O 1
ATOM 5379 N N . LEU A 1 321 ? 50.324 58.812 151.016 1.00 44.03 313 LEU A N 1
ATOM 5380 C CA . LEU A 1 321 ? 50.194 60.000 150.178 1.00 50.08 313 LEU A CA 1
ATOM 5381 C C . LEU A 1 321 ? 49.101 59.834 149.131 1.00 54.46 313 LEU A C 1
ATOM 5382 O O . LEU A 1 321 ? 48.465 60.821 148.743 1.00 60.11 313 LEU A O 1
ATOM 5398 N N . ILE A 1 322 ? 48.867 58.607 148.661 1.00 51.53 314 ILE A N 1
ATOM 5399 C CA . ILE A 1 322 ? 47.807 58.381 147.682 1.00 57.73 314 ILE A CA 1
ATOM 5400 C C . ILE A 1 322 ? 46.448 58.682 148.299 1.00 61.78 314 ILE A C 1
ATOM 5401 O O . ILE A 1 322 ? 45.595 59.324 147.674 1.00 66.22 314 ILE A O 1
ATOM 5417 N N . GLY A 1 323 ? 46.226 58.230 149.528 1.00 62.45 315 GLY A N 1
ATOM 5418 C CA . GLY A 1 323 ? 44.958 58.443 150.202 1.00 64.79 315 GLY A CA 1
ATOM 5419 C C . GLY A 1 323 ? 44.896 59.773 150.927 1.00 65.90 315 GLY A C 1
ATOM 5420 O O . GLY A 1 323 ? 44.249 60.713 150.465 1.00 66.36 315 GLY A O 1
#